Protein AF-A0A844Z9C2-F1 (afdb_monomer_lite)

Radius of gyration: 31.38 Å; chains: 1; bounding box: 82×36×111 Å

Secondary structure (DSSP, 8-state):
----------HHHHHHHHHHHHHHHHHHHHHHHHHHHHHHHHHHHHHHHHHHHHHHHHHHHHHHHHHHHHTSS--STTTTTTTHHHHS---TT-HHHHHHHHHHHHHHHHHHHHHHHHHH--SHHHHHHHHHHHHHHHHHHHHS--S-HHHHHHHHHHHHHHHHHHHHHTT-HHHHHHHHHHHHHHSTT-HHHHHHHHHHHHHTT--HHHHHHHHHHHHHHHHHHHHH--SHHHHHHHHHHHHHHHT-HHHHHHH-S----

pLDDT: mean 71.58, std 20.0, range [35.88, 98.06]

Structure (mmCIF, N/CA/C/O backbone):
data_AF-A0A844Z9C2-F1
#
_entry.id   AF-A0A844Z9C2-F1
#
loop_
_atom_site.group_PDB
_atom_site.id
_atom_site.type_symbol
_atom_site.label_atom_id
_atom_site.label_alt_id
_atom_site.label_comp_id
_atom_site.label_asym_id
_atom_site.label_entity_id
_atom_site.label_seq_id
_atom_site.pdbx_PDB_ins_code
_atom_site.Cartn_x
_atom_site.Cartn_y
_atom_site.Cartn_z
_atom_site.occupancy
_atom_site.B_iso_or_equiv
_atom_site.auth_seq_id
_atom_site.auth_comp_id
_atom_site.auth_asym_id
_atom_site.auth_atom_id
_atom_site.pdbx_PDB_model_num
ATOM 1 N N . MET A 1 1 ? 62.072 19.364 -88.418 1.00 41.94 1 MET A N 1
ATOM 2 C CA . MET A 1 1 ? 62.425 17.988 -88.003 1.00 41.94 1 MET A CA 1
ATOM 3 C C . MET A 1 1 ? 61.944 17.784 -86.579 1.00 41.94 1 MET A C 1
ATOM 5 O O . MET A 1 1 ? 62.347 18.532 -85.697 1.00 41.94 1 MET A O 1
ATOM 9 N N . SER A 1 2 ? 60.994 16.863 -86.426 1.00 42.12 2 SER A N 1
ATOM 10 C CA . SER A 1 2 ? 60.200 16.585 -85.224 1.00 42.12 2 SER A CA 1
ATOM 11 C C . SER A 1 2 ? 61.038 15.948 -84.106 1.00 42.12 2 SER A C 1
ATOM 13 O O . SER A 1 2 ? 61.871 15.088 -84.380 1.00 42.12 2 SER A O 1
ATOM 15 N N . ARG A 1 3 ? 60.813 16.367 -82.852 1.00 47.94 3 ARG A N 1
ATOM 16 C CA . ARG A 1 3 ? 61.268 15.675 -81.635 1.00 47.94 3 ARG A CA 1
ATOM 17 C C . ARG A 1 3 ? 60.053 15.025 -80.972 1.00 47.94 3 ARG A C 1
ATOM 19 O O . ARG A 1 3 ? 59.468 15.606 -80.065 1.00 47.94 3 ARG A O 1
ATOM 26 N N . GLU A 1 4 ? 59.706 13.816 -81.390 1.00 45.28 4 GLU A N 1
ATOM 27 C CA . GLU A 1 4 ? 58.831 12.931 -80.617 1.00 45.28 4 GLU A CA 1
ATOM 28 C C . GLU A 1 4 ? 59.711 11.970 -79.813 1.00 45.28 4 GLU A C 1
ATOM 30 O O . GLU A 1 4 ? 60.270 11.014 -80.342 1.00 45.28 4 GLU A O 1
ATOM 35 N N . LYS A 1 5 ? 59.883 12.250 -78.517 1.00 46.09 5 LYS A N 1
ATOM 36 C CA . LYS A 1 5 ? 60.333 11.240 -77.553 1.00 46.09 5 LYS A CA 1
ATOM 37 C C . LYS A 1 5 ? 59.092 10.470 -77.111 1.00 46.09 5 LYS A C 1
ATOM 39 O O . LYS A 1 5 ? 58.346 10.958 -76.267 1.00 46.09 5 LYS A O 1
ATOM 44 N N . GLN A 1 6 ? 58.864 9.298 -77.696 1.00 48.50 6 GLN A N 1
ATOM 45 C CA . GLN A 1 6 ? 57.878 8.347 -77.190 1.00 48.50 6 GLN A CA 1
ATOM 46 C C . GLN A 1 6 ? 58.321 7.862 -75.806 1.00 48.50 6 GLN A C 1
ATOM 48 O O . GLN A 1 6 ? 59.403 7.301 -75.642 1.00 48.50 6 GLN A O 1
ATOM 53 N N . ILE A 1 7 ? 57.490 8.123 -74.801 1.00 53.75 7 ILE A N 1
ATOM 54 C CA . ILE A 1 7 ? 57.601 7.511 -73.480 1.00 53.75 7 ILE A CA 1
ATOM 55 C C . ILE A 1 7 ? 56.931 6.140 -73.604 1.00 53.75 7 ILE A C 1
ATOM 57 O O . ILE A 1 7 ? 55.705 6.056 -73.646 1.00 53.75 7 ILE A O 1
ATOM 61 N N . GLU A 1 8 ? 57.720 5.069 -73.692 1.00 50.00 8 GLU A N 1
ATOM 62 C CA . GLU A 1 8 ? 57.209 3.706 -73.525 1.00 50.00 8 GLU A CA 1
ATOM 63 C C . GLU A 1 8 ? 56.857 3.496 -72.051 1.00 50.00 8 GLU A C 1
ATOM 65 O O . GLU A 1 8 ? 57.692 3.152 -71.214 1.00 50.00 8 GLU A O 1
ATOM 70 N N . ILE A 1 9 ? 55.597 3.756 -71.710 1.00 57.97 9 ILE A N 1
ATOM 71 C CA . ILE A 1 9 ? 55.054 3.360 -70.416 1.00 57.97 9 ILE A CA 1
ATOM 72 C C . ILE A 1 9 ? 54.816 1.853 -70.483 1.00 57.97 9 ILE A C 1
ATOM 74 O O . ILE A 1 9 ? 53.952 1.381 -71.222 1.00 57.97 9 ILE A O 1
ATOM 78 N N . SER A 1 10 ? 55.581 1.092 -69.701 1.00 66.00 10 SER A N 1
ATOM 79 C CA . SER A 1 10 ? 55.336 -0.337 -69.532 1.00 66.00 10 SER A CA 1
ATOM 80 C C . SER A 1 10 ? 53.924 -0.555 -68.981 1.00 66.00 10 SER A C 1
ATOM 82 O O . SER A 1 10 ? 53.616 -0.151 -67.857 1.00 66.00 10 SER A O 1
ATOM 84 N N . TRP A 1 11 ? 53.073 -1.242 -69.744 1.00 65.00 11 TRP A N 1
ATOM 85 C CA . TRP A 1 11 ? 51.726 -1.630 -69.315 1.00 65.00 11 TRP A CA 1
ATOM 86 C C . TRP A 1 11 ? 51.724 -2.421 -67.999 1.00 65.00 11 TRP A C 1
ATOM 88 O O . TRP A 1 11 ? 50.757 -2.340 -67.243 1.00 65.00 11 TRP A O 1
ATOM 98 N N . SER A 1 12 ? 52.822 -3.114 -67.667 1.00 65.69 12 SER A N 1
ATOM 99 C CA . SER A 1 12 ? 52.958 -3.792 -66.374 1.00 65.69 12 SER A CA 1
ATOM 100 C C . SER A 1 12 ? 53.027 -2.807 -65.204 1.00 65.69 12 SER A C 1
ATOM 102 O O . SER A 1 12 ? 52.408 -3.051 -64.172 1.00 65.69 12 SER A O 1
ATOM 104 N N . ALA A 1 13 ? 53.700 -1.663 -65.364 1.00 67.81 13 ALA A N 1
ATOM 105 C CA . ALA A 1 13 ? 53.774 -0.634 -64.328 1.00 67.81 13 ALA A CA 1
ATOM 106 C C . ALA A 1 13 ? 52.407 0.030 -64.097 1.00 67.81 13 ALA A C 1
ATOM 108 O O . ALA A 1 13 ? 52.023 0.275 -62.955 1.00 67.81 13 ALA A O 1
ATOM 109 N N . VAL A 1 14 ? 51.635 0.248 -65.167 1.00 69.25 14 VAL A N 1
ATOM 110 C CA . VAL A 1 14 ? 50.262 0.777 -65.082 1.00 69.25 14 VAL A CA 1
ATOM 111 C C . VAL A 1 14 ? 49.343 -0.199 -64.345 1.00 69.25 14 VAL A C 1
ATOM 113 O O . VAL A 1 14 ? 48.594 0.214 -63.461 1.00 69.25 14 VAL A O 1
ATOM 116 N N . LEU A 1 15 ? 49.439 -1.498 -64.644 1.00 67.38 15 LEU A N 1
ATOM 117 C CA . LEU A 1 15 ? 48.668 -2.545 -63.966 1.00 67.38 15 LEU A CA 1
ATOM 118 C C . LEU A 1 15 ? 48.972 -2.622 -62.463 1.00 67.38 15 LEU A C 1
ATOM 120 O O . LEU A 1 15 ? 48.040 -2.716 -61.665 1.00 67.38 15 LEU A O 1
ATOM 124 N N . TRP A 1 16 ? 50.241 -2.516 -62.058 1.00 70.94 16 TRP A N 1
ATOM 125 C CA . TRP A 1 16 ? 50.615 -2.510 -60.638 1.00 70.94 16 TRP A CA 1
ATOM 126 C C . TRP A 1 16 ? 50.124 -1.262 -59.895 1.00 70.94 16 TRP A C 1
ATOM 128 O O . TRP A 1 16 ? 49.668 -1.373 -58.757 1.00 70.94 16 TRP A O 1
ATOM 138 N N . ILE A 1 17 ? 50.154 -0.090 -60.536 1.00 70.06 17 ILE A N 1
ATOM 139 C CA . ILE A 1 17 ? 49.626 1.153 -59.952 1.00 70.06 17 ILE A CA 1
ATOM 140 C C . ILE A 1 17 ? 48.105 1.068 -59.777 1.00 70.06 17 ILE A C 1
ATOM 142 O O . ILE A 1 17 ? 47.591 1.423 -58.716 1.00 70.06 17 ILE A O 1
ATOM 146 N N . LEU A 1 18 ? 47.382 0.551 -60.776 1.00 62.56 18 LEU A N 1
ATOM 147 C CA . LEU A 1 18 ? 45.933 0.360 -60.687 1.00 62.56 18 LEU A CA 1
ATOM 148 C C . LEU A 1 18 ? 45.563 -0.667 -59.610 1.00 62.56 18 LEU A C 1
ATOM 150 O O . LEU A 1 18 ? 44.679 -0.398 -58.802 1.00 62.56 18 LEU A O 1
ATOM 154 N N . ALA A 1 19 ? 46.267 -1.800 -59.535 1.00 65.00 19 ALA A N 1
ATOM 155 C CA . ALA A 1 19 ? 46.045 -2.801 -58.491 1.00 65.00 19 ALA A CA 1
ATOM 156 C C . ALA A 1 19 ? 46.306 -2.238 -57.079 1.00 65.00 19 ALA A C 1
ATOM 158 O O . ALA A 1 19 ? 45.517 -2.472 -56.162 1.00 65.00 19 ALA A O 1
ATOM 159 N N . GLY A 1 20 ? 47.367 -1.440 -56.910 1.00 64.75 20 GLY A N 1
ATOM 160 C CA . GLY A 1 20 ? 47.660 -0.743 -55.655 1.00 64.75 20 GLY A CA 1
ATOM 161 C C . GLY A 1 20 ? 46.579 0.270 -55.266 1.00 64.75 20 GLY A C 1
ATOM 162 O O . GLY A 1 20 ? 46.153 0.301 -54.112 1.00 64.75 20 GLY A O 1
ATOM 163 N N . LEU A 1 21 ? 46.072 1.048 -56.227 1.00 62.16 21 LEU A N 1
ATOM 164 C CA . LEU A 1 21 ? 44.958 1.978 -56.012 1.00 62.16 21 LEU A CA 1
ATOM 165 C C . LEU A 1 21 ? 43.671 1.251 -55.603 1.00 62.16 21 LEU A C 1
ATOM 167 O O . LEU A 1 21 ? 43.014 1.684 -54.659 1.00 62.16 21 LEU A O 1
ATOM 171 N N . PHE A 1 22 ? 43.341 0.1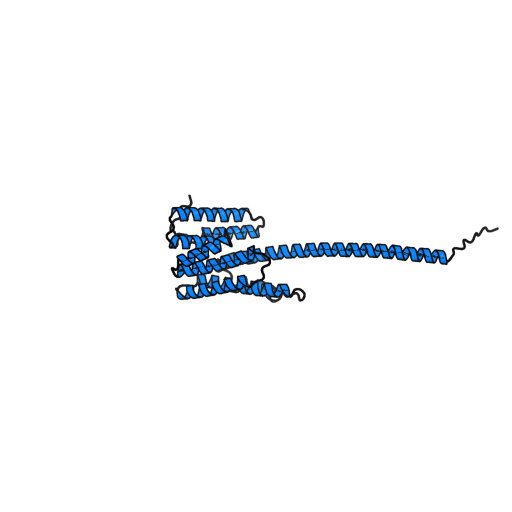24 -56.241 1.00 63.84 22 PHE A N 1
ATOM 172 C CA . PHE A 1 22 ? 42.178 -0.689 -55.867 1.00 63.84 22 PHE A CA 1
ATOM 173 C C . PHE A 1 22 ? 42.283 -1.244 -54.440 1.00 63.84 22 PHE A C 1
ATOM 175 O O . PHE A 1 22 ? 41.296 -1.216 -53.705 1.00 63.84 22 PHE A O 1
ATOM 182 N N . LEU A 1 23 ? 43.470 -1.689 -54.013 1.00 61.19 23 LEU A N 1
ATOM 183 C CA . LEU A 1 23 ? 43.697 -2.152 -52.640 1.00 61.19 23 LEU A CA 1
ATOM 184 C C . LEU A 1 23 ? 43.566 -1.019 -51.614 1.00 61.19 23 LEU A C 1
ATOM 186 O O . LEU A 1 23 ? 42.943 -1.211 -50.571 1.00 61.19 23 LEU A O 1
ATOM 190 N N . ILE A 1 24 ? 44.102 0.168 -51.910 1.00 64.94 24 ILE A N 1
ATOM 191 C CA . ILE A 1 24 ? 44.007 1.335 -51.020 1.00 64.94 24 ILE A CA 1
ATOM 192 C C . ILE A 1 24 ? 42.553 1.803 -50.890 1.00 64.94 24 ILE A C 1
ATOM 194 O O . ILE A 1 24 ? 42.085 2.033 -49.774 1.00 64.94 24 ILE A O 1
ATOM 198 N N . VAL A 1 25 ? 41.821 1.898 -52.005 1.00 61.00 25 VAL A N 1
ATOM 199 C CA . VAL A 1 25 ? 40.394 2.256 -52.000 1.00 61.00 25 VAL A CA 1
ATOM 200 C C . VAL A 1 25 ? 39.584 1.204 -51.240 1.00 61.00 25 VAL A C 1
ATOM 202 O O . VAL A 1 25 ? 38.797 1.570 -50.373 1.00 61.00 25 VAL A O 1
ATOM 205 N N . GLY A 1 26 ? 39.843 -0.090 -51.460 1.00 57.16 26 GLY A N 1
ATOM 206 C CA . GLY A 1 26 ? 39.195 -1.177 -50.722 1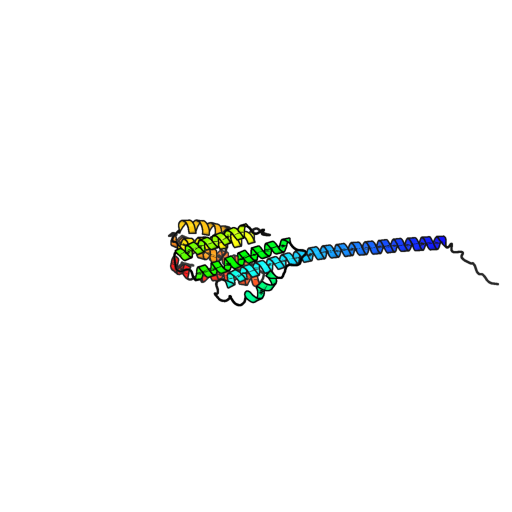.00 57.16 26 GLY A CA 1
ATOM 207 C C . GLY A 1 26 ? 39.439 -1.118 -49.210 1.00 57.16 26 GLY A C 1
ATOM 208 O O . GLY A 1 26 ? 38.497 -1.251 -48.431 1.00 57.16 26 GLY A O 1
ATOM 209 N N . MET A 1 27 ? 40.673 -0.842 -48.771 1.00 64.06 27 MET A N 1
ATOM 210 C CA . MET A 1 27 ? 40.994 -0.686 -47.345 1.00 64.06 27 MET A CA 1
ATOM 211 C C . MET A 1 27 ? 40.347 0.558 -46.721 1.00 64.06 27 MET A C 1
ATOM 213 O O . MET A 1 27 ? 39.916 0.509 -45.568 1.00 64.06 27 MET A O 1
ATOM 217 N N . LEU A 1 28 ? 40.263 1.670 -47.459 1.00 56.81 28 LEU A N 1
ATOM 218 C CA . LEU A 1 28 ? 39.590 2.888 -46.998 1.00 56.81 28 LEU A CA 1
ATOM 219 C C . LEU A 1 28 ? 38.076 2.681 -46.877 1.00 56.81 28 LEU A C 1
ATOM 221 O O . LEU A 1 28 ? 37.499 3.062 -45.859 1.00 56.81 28 LEU A O 1
ATOM 225 N N . SER A 1 29 ? 37.453 2.019 -47.856 1.00 62.47 29 SER A N 1
ATOM 226 C CA . SER A 1 29 ? 36.035 1.653 -47.808 1.00 62.47 29 SER A CA 1
ATOM 227 C C . SER A 1 29 ? 35.735 0.679 -46.668 1.00 62.47 29 SER A C 1
ATOM 229 O O . SER A 1 29 ? 34.746 0.864 -45.968 1.00 62.47 29 SER A O 1
ATOM 231 N N . PHE A 1 30 ? 36.607 -0.304 -46.415 1.00 64.25 30 PHE A N 1
ATOM 232 C CA . PHE A 1 30 ? 36.440 -1.244 -45.303 1.00 64.25 30 PHE A CA 1
ATOM 233 C C . PHE A 1 30 ? 36.561 -0.554 -43.937 1.00 64.25 30 PHE A C 1
ATOM 235 O O . PHE A 1 30 ? 35.746 -0.794 -43.053 1.00 64.25 30 PHE A O 1
ATOM 242 N N . ARG A 1 31 ? 37.520 0.368 -43.769 1.00 65.62 31 ARG A N 1
ATOM 243 C CA . ARG A 1 31 ? 37.646 1.173 -42.539 1.00 65.62 31 ARG A CA 1
ATOM 244 C C . ARG A 1 31 ? 36.465 2.116 -42.321 1.00 65.62 31 ARG A C 1
ATOM 246 O O . ARG A 1 31 ? 36.067 2.325 -41.179 1.00 65.62 31 ARG A O 1
ATOM 253 N N . GLN A 1 32 ? 35.918 2.699 -43.389 1.00 65.69 32 GLN A N 1
ATOM 254 C CA . GLN A 1 32 ? 34.698 3.502 -43.293 1.00 65.69 32 GLN A CA 1
ATOM 255 C C . GLN A 1 32 ? 33.500 2.642 -42.887 1.00 65.69 32 GLN A C 1
ATOM 257 O O . GLN A 1 32 ? 32.756 3.049 -42.002 1.00 65.69 32 GLN A O 1
ATOM 262 N N . LEU A 1 33 ? 33.360 1.446 -43.468 1.00 63.31 33 LEU A N 1
ATOM 263 C CA . LEU A 1 33 ? 32.293 0.509 -43.120 1.00 63.31 33 LEU A CA 1
ATOM 264 C C . LEU A 1 33 ? 32.383 0.071 -41.651 1.00 63.31 33 LEU A C 1
ATOM 266 O O . LEU A 1 33 ? 31.391 0.129 -40.937 1.00 63.31 33 LEU A O 1
ATOM 270 N N . ASP A 1 34 ? 33.580 -0.292 -41.188 1.00 72.81 34 ASP A N 1
ATOM 271 C CA . ASP A 1 34 ? 33.838 -0.730 -39.811 1.00 72.81 34 ASP A CA 1
ATOM 272 C C . ASP A 1 34 ? 33.558 0.380 -38.783 1.00 72.81 34 ASP A C 1
ATOM 274 O O . ASP A 1 34 ? 32.965 0.143 -37.731 1.00 72.81 34 ASP A O 1
ATOM 278 N N . LYS A 1 35 ? 33.901 1.631 -39.118 1.00 74.00 35 LYS A N 1
ATOM 279 C CA . LYS A 1 35 ? 33.524 2.790 -38.302 1.00 74.00 35 LYS A CA 1
ATOM 280 C C . LYS A 1 35 ? 32.006 2.995 -38.277 1.00 74.00 35 LYS A C 1
ATOM 282 O O . LYS A 1 35 ? 31.448 3.223 -37.212 1.00 74.00 35 LYS A O 1
ATOM 287 N N . SER A 1 36 ? 31.333 2.891 -39.424 1.00 63.75 36 SER A N 1
ATOM 288 C CA . SER A 1 36 ? 29.875 3.036 -39.494 1.00 63.75 36 SER A CA 1
ATOM 289 C C . SER A 1 36 ? 29.127 1.936 -38.741 1.00 63.75 36 SER A C 1
ATOM 291 O O . SER A 1 36 ? 28.094 2.227 -38.150 1.00 63.75 36 SER A O 1
ATOM 293 N N . VAL A 1 37 ? 29.635 0.699 -38.731 1.00 67.06 37 VAL A N 1
ATOM 294 C CA . VAL A 1 37 ? 29.050 -0.398 -37.943 1.00 67.06 37 VAL A CA 1
ATOM 295 C C . VAL A 1 37 ? 29.190 -0.115 -36.450 1.00 67.06 37 VAL A C 1
ATOM 297 O O . VAL A 1 37 ? 28.188 -0.177 -35.746 1.00 67.06 37 VAL A O 1
ATOM 300 N N . ARG A 1 38 ? 30.373 0.300 -35.979 1.00 73.12 38 ARG A N 1
ATOM 301 C CA . ARG A 1 38 ? 30.569 0.687 -34.571 1.00 73.12 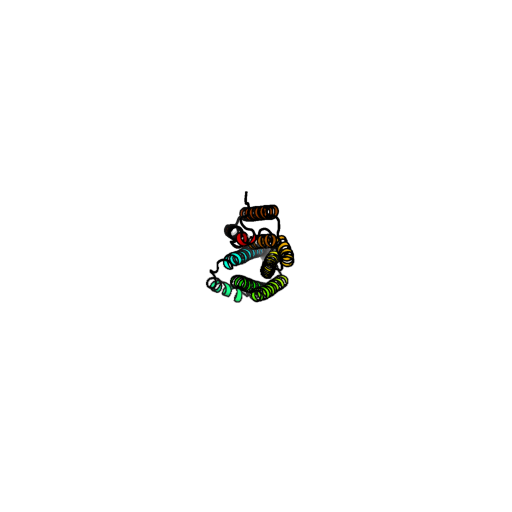38 ARG A CA 1
ATOM 302 C C . ARG A 1 38 ? 29.693 1.863 -34.142 1.00 73.12 38 ARG A C 1
ATOM 304 O O . ARG A 1 38 ? 29.052 1.784 -33.101 1.00 73.12 38 ARG A O 1
ATOM 311 N N . ASP A 1 39 ? 29.595 2.908 -34.964 1.00 72.62 39 ASP A N 1
ATOM 312 C CA . ASP A 1 39 ? 28.720 4.056 -34.682 1.00 72.62 39 ASP A CA 1
ATOM 313 C C . ASP A 1 39 ? 27.230 3.639 -34.627 1.00 72.62 39 ASP A C 1
ATOM 315 O O . ASP A 1 39 ? 26.432 4.249 -33.912 1.00 72.62 39 ASP A O 1
ATOM 319 N N . LEU A 1 40 ? 26.824 2.615 -35.391 1.00 60.59 40 LEU A N 1
ATOM 320 C CA . LEU A 1 40 ? 25.467 2.058 -35.353 1.00 60.59 40 LEU A CA 1
ATOM 321 C C . LEU A 1 40 ? 25.237 1.155 -34.136 1.00 60.59 40 LEU A C 1
ATOM 323 O O . LEU A 1 40 ? 24.147 1.205 -33.571 1.00 60.59 40 LEU A O 1
ATOM 327 N N . GLU A 1 41 ? 26.228 0.367 -33.720 1.00 67.94 41 GLU A N 1
ATOM 328 C CA . GLU A 1 41 ? 26.174 -0.436 -32.492 1.00 67.94 41 GLU A CA 1
ATOM 329 C C . GLU A 1 41 ? 26.080 0.457 -31.251 1.00 67.94 41 GLU A C 1
ATOM 331 O O . GLU A 1 41 ? 25.187 0.258 -30.433 1.00 67.94 41 GLU A O 1
ATOM 336 N N . GLU A 1 42 ? 26.887 1.515 -31.165 1.00 69.62 42 GLU A N 1
ATOM 337 C CA . GLU A 1 42 ? 26.840 2.474 -30.054 1.00 69.62 42 GLU A CA 1
ATOM 338 C C . GLU A 1 42 ? 25.499 3.228 -30.012 1.00 69.62 42 GLU A C 1
ATOM 340 O O . GLU A 1 42 ? 24.888 3.400 -28.953 1.00 69.62 42 GLU A O 1
ATOM 345 N N . LYS A 1 43 ? 24.963 3.620 -31.178 1.00 58.81 43 LYS A N 1
ATOM 346 C CA . LYS A 1 43 ? 23.608 4.189 -31.267 1.00 58.81 43 LYS A CA 1
ATOM 347 C C . LYS A 1 43 ? 22.534 3.189 -30.868 1.00 58.81 43 LYS A C 1
ATOM 349 O O . LYS A 1 43 ? 21.564 3.593 -30.233 1.00 58.81 43 LYS A O 1
ATOM 354 N N . ARG A 1 44 ? 22.681 1.918 -31.242 1.00 60.56 44 ARG A N 1
ATOM 355 C CA . ARG A 1 44 ? 21.750 0.853 -30.868 1.00 60.56 44 ARG A CA 1
ATOM 356 C C . ARG A 1 44 ? 21.759 0.640 -29.357 1.00 60.56 44 ARG A C 1
ATOM 358 O O . ARG A 1 44 ? 20.685 0.638 -28.775 1.00 60.56 44 ARG A O 1
ATOM 365 N N . GLU A 1 45 ? 22.923 0.530 -28.724 1.00 59.53 45 GLU A N 1
ATOM 366 C CA . GLU A 1 45 ? 23.043 0.395 -27.266 1.00 59.53 45 GLU A CA 1
ATOM 367 C C . GLU A 1 45 ? 22.474 1.622 -26.537 1.00 59.53 45 GLU A C 1
ATOM 369 O O . GLU A 1 45 ? 21.726 1.488 -25.566 1.00 59.53 45 GLU A O 1
ATOM 374 N N . SER A 1 46 ? 22.743 2.829 -27.049 1.00 55.84 46 SER A N 1
ATOM 375 C CA . SER A 1 46 ? 22.164 4.070 -26.522 1.00 55.84 46 SER A CA 1
ATOM 376 C C . SER A 1 46 ? 20.636 4.098 -26.645 1.00 55.84 46 SER A C 1
ATOM 378 O O . SER A 1 46 ? 19.946 4.454 -25.689 1.00 55.84 46 SER A O 1
ATOM 380 N N . LEU A 1 47 ? 20.087 3.682 -27.790 1.00 46.84 47 LEU A N 1
ATOM 381 C CA . LEU A 1 47 ? 18.644 3.564 -28.011 1.00 46.84 47 LEU A CA 1
ATOM 382 C C . LEU A 1 47 ? 18.018 2.473 -27.139 1.00 46.84 47 LEU A C 1
ATOM 384 O O . LEU A 1 47 ? 16.950 2.694 -26.583 1.00 46.84 47 LEU A O 1
ATOM 388 N N . GLU A 1 48 ? 18.664 1.320 -26.979 1.00 44.72 48 GLU A N 1
ATOM 389 C CA . GLU A 1 48 ? 18.191 0.241 -26.106 1.00 44.72 48 GLU A CA 1
ATOM 390 C C . GLU A 1 48 ? 18.150 0.694 -24.638 1.00 44.72 48 GLU A C 1
ATOM 392 O O . GLU A 1 48 ? 17.169 0.418 -23.946 1.00 44.72 48 GLU A O 1
ATOM 397 N N . SER A 1 49 ? 19.149 1.462 -24.191 1.00 43.97 49 SER A N 1
ATOM 398 C CA . SER A 1 49 ? 19.181 2.093 -22.866 1.00 43.97 49 SER A CA 1
ATOM 399 C C . SER A 1 49 ? 18.074 3.142 -22.692 1.00 43.97 49 SER A C 1
ATOM 401 O O . SER A 1 49 ? 17.333 3.107 -21.710 1.00 43.97 49 SER A O 1
ATOM 403 N N . GLN A 1 50 ? 17.874 4.024 -23.678 1.00 41.34 50 GLN A N 1
ATOM 404 C CA . GLN A 1 50 ? 16.794 5.018 -23.655 1.00 41.34 50 GLN A CA 1
ATOM 405 C C . GLN A 1 50 ? 15.405 4.368 -23.677 1.00 41.34 50 GLN A C 1
ATOM 407 O O . GLN A 1 50 ? 14.518 4.791 -22.944 1.00 41.34 50 GLN A O 1
ATOM 412 N N . VAL A 1 51 ? 15.207 3.312 -24.469 1.00 40.38 51 VAL A N 1
ATOM 413 C CA . VAL A 1 51 ? 13.952 2.546 -24.504 1.00 40.38 51 VAL A CA 1
ATOM 414 C C . VAL A 1 51 ? 13.723 1.808 -23.184 1.00 40.38 51 VAL A C 1
ATOM 416 O O . VAL A 1 51 ? 12.582 1.722 -22.738 1.00 40.38 51 VAL A O 1
ATOM 419 N N . ALA A 1 52 ? 14.770 1.295 -22.533 1.00 38.44 52 ALA A N 1
ATOM 420 C CA . ALA A 1 52 ? 14.657 0.695 -21.205 1.00 38.44 52 ALA A CA 1
ATOM 421 C C . ALA A 1 52 ? 14.274 1.735 -20.140 1.00 38.44 52 ALA A C 1
ATOM 423 O O . ALA A 1 52 ? 13.383 1.466 -19.338 1.00 38.44 52 ALA A O 1
ATOM 424 N N . ALA A 1 53 ? 14.876 2.927 -20.179 1.00 36.41 53 ALA A N 1
ATOM 425 C CA . ALA A 1 53 ? 14.534 4.038 -19.293 1.00 36.41 53 ALA A CA 1
ATOM 426 C C . ALA A 1 53 ? 13.098 4.541 -19.524 1.00 36.41 53 ALA A C 1
ATOM 428 O O . ALA A 1 53 ? 12.351 4.708 -18.567 1.00 36.41 53 ALA A O 1
ATOM 429 N N . LEU A 1 54 ? 12.675 4.699 -20.782 1.00 36.75 54 LEU A N 1
ATOM 430 C CA . LEU A 1 54 ? 11.306 5.091 -21.135 1.00 36.75 54 LEU A CA 1
ATOM 431 C C . LEU A 1 54 ? 10.278 4.002 -20.801 1.00 36.75 54 LEU A C 1
ATOM 433 O O . LEU A 1 54 ? 9.165 4.327 -20.397 1.00 36.75 54 LEU A O 1
ATOM 437 N N . SER A 1 55 ? 10.632 2.717 -20.940 1.00 37.62 55 SER A N 1
ATOM 438 C CA . SER A 1 55 ? 9.801 1.608 -20.453 1.00 37.62 55 SER A CA 1
ATOM 439 C C . SER A 1 55 ? 9.648 1.714 -18.944 1.00 37.62 55 SER A C 1
ATOM 441 O O . SER A 1 55 ? 8.526 1.780 -18.479 1.00 37.62 55 SER A O 1
ATOM 443 N N . TYR A 1 56 ? 10.746 1.845 -18.198 1.00 40.25 56 TYR A N 1
ATOM 444 C CA . TYR A 1 56 ? 10.721 1.992 -16.743 1.00 40.25 56 TYR A CA 1
ATOM 445 C C . TYR A 1 56 ? 9.896 3.208 -16.287 1.00 40.25 56 TYR A C 1
ATOM 447 O O . TYR A 1 56 ? 9.071 3.104 -15.385 1.00 40.25 56 TYR A O 1
ATOM 455 N N . GLU A 1 57 ? 10.040 4.360 -16.945 1.00 39.62 57 GLU A N 1
ATOM 456 C CA . GLU A 1 57 ? 9.232 5.550 -16.653 1.00 39.62 57 GLU A CA 1
ATOM 457 C C . GLU A 1 57 ? 7.748 5.353 -16.966 1.00 39.62 57 GLU A C 1
ATOM 459 O O . GLU A 1 57 ? 6.897 5.764 -16.175 1.00 39.62 57 GLU A O 1
ATOM 464 N N . ARG A 1 58 ? 7.422 4.695 -18.083 1.00 42.16 58 ARG A N 1
ATOM 465 C CA . ARG A 1 58 ? 6.047 4.320 -18.420 1.00 42.16 58 ARG A CA 1
ATOM 466 C C . ARG A 1 58 ? 5.487 3.319 -17.412 1.00 42.16 58 ARG A C 1
ATOM 468 O O . ARG A 1 58 ? 4.346 3.477 -17.008 1.00 42.16 58 ARG A O 1
ATOM 475 N N . ASP A 1 59 ? 6.265 2.338 -16.977 1.00 44.34 59 ASP A N 1
ATOM 476 C CA . ASP A 1 59 ? 5.835 1.267 -16.073 1.00 44.34 59 ASP A CA 1
ATOM 477 C C . ASP A 1 59 ? 5.605 1.815 -14.651 1.00 44.34 59 ASP A C 1
ATOM 479 O O . ASP A 1 59 ? 4.609 1.482 -13.999 1.00 44.34 59 ASP A O 1
ATOM 483 N N . GLN A 1 60 ? 6.432 2.774 -14.216 1.00 43.44 60 GLN A N 1
ATOM 484 C CA . GLN A 1 60 ? 6.181 3.566 -13.011 1.00 43.44 60 GLN A CA 1
ATOM 485 C C . GLN A 1 60 ? 4.948 4.459 -13.145 1.00 43.44 60 GLN A C 1
ATOM 487 O O . GLN A 1 60 ? 4.153 4.529 -12.210 1.00 43.44 60 GLN A O 1
ATOM 492 N N . MET A 1 61 ? 4.765 5.124 -14.289 1.00 44.34 61 MET A N 1
ATOM 493 C CA . MET A 1 61 ? 3.613 5.991 -14.529 1.00 44.34 61 MET A CA 1
ATOM 494 C C . MET A 1 61 ? 2.312 5.191 -14.584 1.00 44.34 61 MET A C 1
ATOM 496 O O . MET A 1 61 ? 1.333 5.628 -13.998 1.00 44.34 61 MET A O 1
ATOM 500 N N . VAL A 1 62 ? 2.312 4.016 -15.213 1.00 43.59 62 VAL A N 1
ATOM 501 C CA . VAL A 1 62 ? 1.173 3.097 -15.274 1.00 43.59 62 VAL A CA 1
ATOM 502 C C . VAL A 1 62 ? 0.864 2.572 -13.875 1.00 43.59 62 VAL A C 1
ATOM 504 O O . VAL A 1 62 ? -0.256 2.751 -13.423 1.00 43.59 62 VAL A O 1
ATOM 507 N N . SER A 1 63 ? 1.846 2.061 -13.124 1.00 43.69 63 SER A N 1
ATOM 508 C CA . SER A 1 63 ? 1.634 1.572 -11.745 1.00 43.69 63 SER A CA 1
ATOM 509 C C . SER A 1 63 ? 1.124 2.665 -10.795 1.00 43.69 63 SER A C 1
ATOM 511 O O . SER A 1 63 ? 0.237 2.437 -9.974 1.00 43.69 63 SER A O 1
ATOM 513 N N . SER A 1 64 ? 1.657 3.881 -10.921 1.00 41.38 64 SER A N 1
ATOM 514 C CA . SER A 1 64 ? 1.209 5.038 -10.151 1.00 41.38 64 SER A CA 1
ATOM 515 C C . SER A 1 64 ? -0.175 5.524 -10.576 1.00 41.38 64 SER A C 1
ATOM 517 O O . SER A 1 64 ? -0.998 5.799 -9.708 1.00 41.38 64 SER A O 1
ATOM 519 N N . GLN A 1 65 ? -0.455 5.606 -11.883 1.00 43.91 65 GLN A N 1
ATOM 520 C CA . GLN A 1 65 ? -1.781 5.930 -12.413 1.00 43.91 65 GLN A CA 1
ATOM 521 C C . GLN A 1 65 ? -2.799 4.873 -11.989 1.00 43.91 65 GLN A C 1
ATOM 523 O O . GLN A 1 65 ? -3.905 5.206 -11.625 1.00 43.91 65 GLN A O 1
ATOM 528 N N . ILE A 1 66 ? -2.424 3.609 -11.905 1.00 47.09 66 ILE A N 1
ATOM 529 C CA . ILE A 1 66 ? -3.291 2.532 -11.436 1.00 47.09 66 ILE A CA 1
ATOM 530 C C . ILE A 1 66 ? -3.683 2.696 -9.959 1.00 47.09 66 ILE A C 1
ATOM 532 O O . ILE A 1 66 ? -4.866 2.595 -9.645 1.00 47.09 66 ILE A O 1
ATOM 536 N N . LEU A 1 67 ? -2.741 3.026 -9.065 1.00 45.84 67 LEU A N 1
ATOM 537 C CA . LEU A 1 67 ? -3.059 3.369 -7.666 1.00 45.84 67 LEU A CA 1
ATOM 538 C C . LEU A 1 67 ? -3.901 4.652 -7.545 1.00 45.84 67 LEU A C 1
ATOM 540 O O . LEU A 1 67 ? -4.769 4.748 -6.676 1.00 45.84 67 LEU A O 1
ATOM 544 N N . LEU A 1 68 ? -3.638 5.623 -8.428 1.00 45.84 68 LEU A N 1
ATOM 545 C CA . LEU A 1 68 ? -4.432 6.841 -8.642 1.00 45.84 68 LEU A CA 1
ATOM 546 C C . LEU A 1 68 ? -5.877 6.524 -9.088 1.00 45.84 68 LEU A C 1
ATOM 548 O O . LEU A 1 68 ? -6.812 7.232 -8.718 1.00 45.84 68 LEU A O 1
ATOM 552 N N . LEU A 1 69 ? -6.063 5.467 -9.880 1.00 46.00 69 LEU A N 1
ATOM 553 C CA . LEU A 1 69 ? -7.305 5.128 -10.579 1.00 46.00 69 LEU A CA 1
ATOM 554 C C . LEU A 1 69 ? -8.193 4.155 -9.786 1.00 46.00 69 LEU A C 1
ATOM 556 O O . LEU A 1 69 ? -9.407 4.331 -9.784 1.00 46.00 69 LEU A O 1
ATOM 560 N N . ALA A 1 70 ? -7.610 3.213 -9.038 1.00 40.66 70 ALA A N 1
ATOM 561 C CA . ALA A 1 70 ? -8.345 2.247 -8.212 1.00 40.66 70 ALA A CA 1
ATOM 562 C C . ALA A 1 70 ? -9.059 2.883 -6.995 1.00 40.66 70 ALA A C 1
ATOM 564 O O . ALA A 1 70 ? -10.030 2.332 -6.493 1.00 40.66 70 ALA A O 1
ATOM 565 N N . ASN A 1 71 ? -8.635 4.074 -6.552 1.00 39.53 71 ASN A N 1
ATOM 566 C CA . ASN A 1 71 ? -9.236 4.786 -5.411 1.00 39.53 71 ASN A CA 1
ATOM 567 C C . ASN A 1 71 ? -10.266 5.866 -5.791 1.00 39.53 71 ASN A C 1
ATOM 569 O O . ASN A 1 71 ? -10.856 6.477 -4.905 1.00 39.53 71 ASN A O 1
ATOM 573 N N . SER A 1 72 ? -10.481 6.150 -7.082 1.00 39.03 72 SER A N 1
ATOM 574 C CA . SER A 1 72 ? -11.366 7.251 -7.513 1.00 39.03 72 SER A CA 1
ATOM 575 C C . SER A 1 72 ? -12.722 6.804 -8.068 1.00 39.03 72 SER A C 1
ATOM 577 O O . SER A 1 72 ? -13.526 7.659 -8.435 1.00 39.03 72 SER A O 1
ATOM 579 N N . GLY A 1 73 ? -12.998 5.493 -8.139 1.00 36.66 73 GLY A N 1
ATOM 580 C CA . GLY A 1 73 ? -14.256 4.940 -8.673 1.00 36.66 73 GLY A CA 1
ATOM 581 C C . GLY A 1 73 ? -14.556 5.328 -10.129 1.00 36.66 73 GLY A C 1
ATOM 582 O O . GLY A 1 73 ? -15.644 5.072 -10.636 1.00 36.66 73 GLY A O 1
ATOM 583 N N . ALA A 1 74 ? -13.608 5.972 -10.809 1.00 38.75 74 ALA A N 1
ATOM 584 C CA . ALA A 1 74 ? -13.835 6.685 -12.051 1.00 38.75 74 ALA A CA 1
ATOM 585 C C . ALA A 1 74 ? -13.072 6.040 -13.207 1.00 38.75 74 ALA A C 1
ATOM 587 O O . ALA A 1 74 ? -12.427 6.769 -13.952 1.00 38.75 74 ALA A O 1
ATOM 588 N N . LEU A 1 75 ? -13.069 4.703 -13.357 1.00 41.88 75 LEU A N 1
ATOM 589 C CA . LEU A 1 75 ? -12.343 4.112 -14.488 1.00 41.88 75 LEU A CA 1
ATOM 590 C C . LEU A 1 75 ? -12.652 2.665 -14.922 1.00 41.88 75 LEU A C 1
ATOM 592 O O . LEU A 1 75 ? -11.727 1.920 -15.237 1.00 41.88 75 LEU A O 1
ATOM 596 N N . ALA A 1 76 ? -13.913 2.273 -15.086 1.00 40.84 76 ALA A N 1
ATOM 597 C CA . ALA A 1 76 ? -14.170 1.158 -16.010 1.00 40.84 76 ALA A CA 1
ATOM 598 C C . ALA A 1 76 ? -13.830 1.568 -17.469 1.00 40.84 76 ALA A C 1
ATOM 600 O O . ALA A 1 76 ? -13.208 0.810 -18.209 1.00 40.84 76 ALA A O 1
ATOM 601 N N . ASP A 1 77 ? -14.106 2.826 -17.845 1.00 36.41 77 ASP A N 1
ATOM 602 C CA . ASP A 1 77 ? -14.188 3.226 -19.260 1.00 36.41 77 ASP A CA 1
ATOM 603 C C . ASP A 1 77 ? -12.875 3.718 -19.914 1.00 36.41 77 ASP A C 1
ATOM 605 O O . ASP A 1 77 ? -12.755 3.679 -21.138 1.00 36.41 77 ASP A O 1
ATOM 609 N N . GLN A 1 78 ? -11.869 4.207 -19.168 1.00 36.53 78 GLN A N 1
ATOM 610 C CA . GLN A 1 78 ? -10.629 4.727 -19.800 1.00 36.53 78 GLN A CA 1
ATOM 611 C C . GLN A 1 78 ? -9.497 3.693 -19.910 1.00 36.53 78 GLN A C 1
ATOM 613 O O . GLN A 1 78 ? -8.615 3.848 -20.758 1.00 36.53 78 GLN A O 1
ATOM 618 N N . LEU A 1 79 ? -9.514 2.629 -19.099 1.00 40.75 79 LEU A N 1
ATOM 619 C CA . LEU A 1 79 ? -8.525 1.540 -19.158 1.00 40.75 79 LEU A CA 1
ATOM 620 C C . LEU A 1 79 ? -8.778 0.591 -20.337 1.00 40.75 79 LEU A C 1
ATOM 622 O O . LEU A 1 79 ? -7.825 0.093 -20.942 1.00 40.75 79 LEU A O 1
ATOM 626 N N . GLU A 1 80 ? -10.044 0.422 -20.728 1.00 40.19 80 GLU A N 1
ATOM 627 C CA . GLU A 1 80 ? -10.469 -0.400 -21.870 1.00 40.19 80 GLU A CA 1
ATOM 628 C C . GLU A 1 80 ? -9.850 0.082 -23.201 1.00 40.19 80 GLU A C 1
ATOM 630 O O . GLU A 1 80 ? -9.623 -0.700 -24.124 1.00 40.19 80 GLU A O 1
ATOM 635 N N . VAL A 1 81 ? -9.470 1.363 -23.281 1.00 40.59 81 VAL A N 1
ATOM 636 C CA . VAL A 1 81 ? -8.907 1.985 -24.490 1.00 40.59 81 VAL A CA 1
ATOM 637 C C . VAL A 1 81 ? -7.390 1.761 -24.637 1.00 40.59 81 VAL A C 1
ATOM 639 O O . VAL A 1 81 ? -6.879 1.826 -25.755 1.00 40.59 81 VAL A O 1
ATOM 642 N N . GLN A 1 82 ? -6.644 1.466 -23.559 1.00 37.34 82 GLN A N 1
ATOM 643 C CA . GLN A 1 82 ? -5.173 1.310 -23.620 1.00 37.34 82 GLN A CA 1
ATOM 644 C C . GLN A 1 82 ? -4.662 -0.133 -23.484 1.00 37.34 82 GLN A C 1
ATOM 646 O O . GLN A 1 82 ? -3.555 -0.430 -23.938 1.00 37.34 82 GLN A O 1
ATOM 651 N N . MET A 1 83 ? -5.459 -1.052 -22.936 1.00 39.19 83 MET A N 1
ATOM 652 C CA . MET A 1 83 ? -5.098 -2.473 -22.831 1.00 39.19 83 MET A CA 1
ATOM 653 C C . MET A 1 83 ? -4.882 -3.216 -24.171 1.00 39.19 83 MET A C 1
ATOM 655 O O . MET A 1 83 ? -3.965 -4.043 -24.231 1.00 39.19 83 MET A O 1
ATOM 659 N N . PRO A 1 84 ? -5.595 -2.915 -25.280 1.00 41.31 84 PRO A N 1
ATOM 660 C CA . PRO A 1 84 ? -5.415 -3.643 -26.544 1.00 41.31 84 PRO A CA 1
ATOM 661 C C . PRO A 1 84 ? -4.021 -3.486 -27.179 1.00 41.31 84 PRO A C 1
ATOM 663 O O . PRO A 1 84 ? -3.626 -4.295 -28.024 1.00 41.31 84 PRO A O 1
ATOM 666 N N . LEU A 1 85 ? -3.260 -2.457 -26.780 1.00 41.72 85 LEU A N 1
ATOM 667 C CA . LEU A 1 85 ? -1.875 -2.241 -27.219 1.00 41.72 85 LEU A CA 1
ATOM 668 C C . LEU A 1 85 ? -0.867 -3.138 -26.479 1.00 41.72 85 LEU A C 1
ATOM 670 O O . LEU A 1 85 ? 0.219 -3.384 -27.006 1.00 41.72 85 LEU A O 1
ATOM 674 N N . LEU A 1 86 ? -1.223 -3.658 -25.300 1.00 42.03 86 LEU A N 1
ATOM 675 C CA . LEU A 1 86 ? -0.422 -4.629 -24.547 1.00 42.03 86 LEU A CA 1
ATOM 676 C C . LEU A 1 86 ? -0.729 -6.072 -24.975 1.00 42.03 86 LEU A C 1
ATOM 678 O O . LEU A 1 86 ? 0.196 -6.872 -25.088 1.00 42.03 86 LEU A O 1
ATOM 682 N N . GLU A 1 87 ? -1.986 -6.390 -25.306 1.00 39.03 87 GLU A N 1
ATOM 683 C CA . GLU A 1 87 ? -2.372 -7.727 -25.794 1.00 39.03 87 GLU A CA 1
ATOM 684 C C . GLU A 1 87 ? -1.829 -8.053 -27.196 1.00 39.03 87 GLU A C 1
ATOM 686 O O . GLU A 1 87 ? -1.500 -9.205 -27.475 1.00 39.03 87 GLU A O 1
ATOM 691 N N . ASN A 1 88 ? -1.682 -7.054 -28.075 1.00 42.28 88 ASN A N 1
ATOM 692 C CA . ASN A 1 88 ? -1.243 -7.262 -29.465 1.00 42.28 88 ASN A CA 1
ATOM 693 C C . ASN A 1 88 ? 0.220 -6.864 -29.737 1.00 42.28 88 ASN A C 1
ATOM 695 O O . ASN A 1 88 ? 0.713 -7.004 -30.857 1.00 42.28 88 ASN A O 1
ATOM 699 N N . GLY A 1 89 ? 0.944 -6.389 -28.722 1.00 40.56 89 GLY A N 1
ATOM 700 C CA . GLY A 1 89 ? 2.316 -5.888 -28.827 1.00 40.56 89 GLY A CA 1
ATOM 701 C C . GLY A 1 89 ? 3.411 -6.960 -28.775 1.00 40.56 89 GLY A C 1
ATOM 702 O O . GLY A 1 89 ? 4.488 -6.692 -28.246 1.00 40.56 89 GLY A O 1
ATOM 703 N N . CYS A 1 90 ? 3.186 -8.173 -29.289 1.00 41.81 90 CYS A N 1
ATOM 704 C CA . CYS A 1 90 ? 4.261 -9.163 -29.410 1.00 41.81 90 CYS A CA 1
ATOM 705 C C . CYS A 1 90 ? 5.044 -8.944 -30.710 1.00 41.81 90 CYS A C 1
ATOM 707 O O . CYS A 1 90 ? 4.709 -9.482 -31.763 1.00 41.81 90 CYS A O 1
ATOM 709 N N . ILE A 1 91 ? 6.133 -8.173 -30.628 1.00 39.78 91 ILE A N 1
ATOM 710 C CA . ILE A 1 91 ? 7.155 -8.161 -31.682 1.00 39.78 91 ILE A CA 1
ATOM 711 C C . ILE A 1 91 ? 7.864 -9.536 -31.651 1.00 39.78 91 ILE A C 1
ATOM 713 O O . ILE A 1 91 ? 8.430 -9.888 -30.611 1.00 39.78 91 ILE A O 1
ATOM 717 N N . PRO A 1 92 ? 7.856 -10.326 -32.747 1.00 37.53 92 PRO A N 1
ATOM 718 C CA . PRO A 1 92 ? 8.262 -11.741 -32.751 1.00 37.53 92 PRO A CA 1
ATOM 719 C C . PRO A 1 92 ? 9.689 -12.055 -32.265 1.00 37.53 92 PRO A C 1
ATOM 721 O O . PRO A 1 92 ? 9.939 -13.183 -31.841 1.00 37.53 92 PRO A O 1
ATOM 724 N N . ASP A 1 93 ? 10.601 -11.078 -32.271 1.00 39.03 93 ASP A N 1
ATOM 725 C CA . ASP A 1 93 ? 11.998 -11.243 -31.829 1.00 39.03 93 ASP A CA 1
ATOM 726 C C . ASP A 1 93 ? 12.212 -11.106 -30.308 1.00 39.03 93 ASP A C 1
ATOM 728 O O . ASP A 1 93 ? 13.315 -11.314 -29.807 1.00 39.03 93 ASP A O 1
ATOM 732 N N . TYR A 1 94 ? 11.161 -10.815 -29.531 1.00 38.56 94 TYR A N 1
ATOM 733 C CA . TYR A 1 94 ? 11.263 -10.557 -28.087 1.00 38.56 94 TYR A CA 1
ATOM 734 C C . TYR A 1 94 ? 10.435 -11.530 -27.232 1.00 38.56 94 TYR A C 1
ATOM 736 O O . TYR A 1 94 ? 9.724 -11.114 -26.316 1.00 38.56 94 TYR A O 1
ATOM 744 N N . ARG A 1 95 ? 10.551 -12.845 -27.470 1.00 35.88 95 ARG A N 1
ATOM 745 C CA . ARG A 1 95 ? 9.812 -13.891 -26.719 1.00 35.88 95 ARG A CA 1
ATOM 746 C C . ARG A 1 95 ? 9.941 -13.799 -25.189 1.00 35.88 95 ARG A C 1
ATOM 748 O O . ARG A 1 95 ? 8.980 -14.098 -24.492 1.00 35.88 95 ARG A O 1
ATOM 755 N N . ILE A 1 96 ? 11.080 -13.334 -24.669 1.00 42.34 96 ILE A N 1
ATOM 756 C CA . ILE A 1 96 ? 11.310 -13.145 -23.221 1.00 42.34 96 ILE A CA 1
ATOM 757 C C . ILE A 1 96 ? 10.469 -11.980 -22.659 1.00 42.34 96 ILE A C 1
ATOM 759 O O . ILE A 1 96 ? 10.099 -11.988 -21.491 1.00 42.34 96 ILE A O 1
ATOM 763 N N . ARG A 1 97 ? 10.113 -10.983 -23.484 1.00 45.88 97 ARG A N 1
ATOM 764 C CA . ARG A 1 97 ? 9.318 -9.825 -23.044 1.00 45.88 97 ARG A CA 1
ATOM 765 C C . ARG A 1 97 ? 7.821 -10.135 -22.977 1.00 45.88 97 ARG A C 1
ATOM 767 O O . ARG A 1 97 ? 7.174 -9.633 -22.071 1.00 45.88 97 ARG A O 1
ATOM 774 N N . CYS A 1 98 ? 7.275 -10.972 -23.865 1.00 47.16 98 CYS A N 1
ATOM 775 C CA . CYS A 1 98 ? 5.833 -11.271 -23.863 1.00 47.16 98 CYS A CA 1
ATOM 776 C C . CYS A 1 98 ? 5.369 -12.026 -22.599 1.00 47.16 98 CYS A C 1
ATOM 778 O O . CYS A 1 98 ? 4.263 -11.777 -22.131 1.00 47.16 98 CYS A O 1
ATOM 780 N N . GLY A 1 99 ? 6.203 -12.908 -22.025 1.00 53.25 99 GLY A N 1
ATOM 781 C CA . GLY A 1 99 ? 5.881 -13.609 -20.770 1.00 53.25 99 GLY A CA 1
ATOM 782 C C . GLY A 1 99 ? 5.748 -12.647 -19.588 1.00 53.25 99 GLY A C 1
ATOM 783 O O . GLY A 1 99 ? 4.699 -12.597 -18.956 1.00 53.25 99 GLY A O 1
ATOM 784 N N . PHE A 1 100 ? 6.759 -11.792 -19.400 1.00 60.09 100 PHE A N 1
ATOM 785 C CA . PHE A 1 100 ? 6.764 -10.754 -18.366 1.00 60.09 100 PHE A CA 1
ATOM 786 C C . PHE A 1 100 ? 5.548 -9.819 -18.461 1.00 60.09 100 PHE A C 1
ATOM 788 O O . PHE A 1 100 ? 4.887 -9.573 -17.459 1.00 60.09 100 PHE A O 1
ATOM 795 N N . TRP A 1 101 ? 5.212 -9.329 -19.662 1.00 59.59 101 TRP A N 1
ATOM 796 C CA . TRP A 1 101 ? 4.054 -8.442 -19.842 1.00 59.59 101 TRP A CA 1
ATOM 797 C C . TRP A 1 101 ? 2.733 -9.130 -19.518 1.00 59.59 101 TRP A C 1
ATOM 799 O O . TRP A 1 101 ? 1.889 -8.535 -18.860 1.00 59.59 101 TRP A O 1
ATOM 809 N N . LYS A 1 102 ? 2.563 -10.386 -19.935 1.00 64.31 102 LYS A N 1
ATOM 810 C CA . LYS A 1 102 ? 1.346 -11.149 -19.650 1.00 64.31 102 LYS A CA 1
ATOM 811 C C . LYS A 1 102 ? 1.158 -11.372 -18.149 1.00 64.31 102 LYS A C 1
ATOM 813 O O . LYS A 1 102 ? 0.051 -11.201 -17.640 1.00 64.31 102 LYS A O 1
ATOM 818 N N . GLU A 1 103 ? 2.220 -11.757 -17.449 1.00 67.56 103 GLU A N 1
ATOM 819 C CA . GLU A 1 103 ? 2.181 -11.981 -16.002 1.00 67.56 103 GLU A CA 1
ATOM 820 C C . GLU A 1 103 ? 1.944 -10.666 -15.247 1.00 67.56 103 GLU A C 1
ATOM 822 O O . GLU A 1 103 ? 1.084 -10.617 -14.373 1.00 67.56 103 GLU A O 1
ATOM 827 N N . LEU A 1 104 ? 2.605 -9.576 -15.653 1.00 66.81 104 LEU A N 1
ATOM 828 C CA . LEU A 1 104 ? 2.404 -8.247 -15.072 1.00 66.81 104 LEU A CA 1
ATOM 829 C C . LEU A 1 104 ? 0.980 -7.721 -15.296 1.00 66.81 104 LEU A C 1
ATOM 831 O O . LEU A 1 104 ? 0.373 -7.191 -14.370 1.00 66.81 104 LEU A O 1
ATOM 835 N N . THR A 1 105 ? 0.414 -7.894 -16.494 1.00 65.06 105 THR A N 1
ATOM 836 C CA . THR A 1 105 ? -0.987 -7.539 -16.771 1.00 65.06 105 THR A CA 1
ATOM 837 C C . THR A 1 105 ? -1.952 -8.385 -15.942 1.00 65.06 105 THR A C 1
ATOM 839 O O . THR A 1 105 ? -2.939 -7.854 -15.445 1.00 65.06 105 THR A O 1
ATOM 842 N N . SER A 1 106 ? -1.664 -9.674 -15.748 1.00 72.12 106 SER A N 1
ATOM 843 C CA . SER A 1 106 ? -2.504 -10.557 -14.927 1.00 72.12 106 SER A CA 1
ATOM 844 C C . SER A 1 106 ? -2.475 -10.150 -13.452 1.00 72.12 106 SER A C 1
ATOM 846 O O . SER A 1 106 ? -3.530 -10.016 -12.838 1.00 72.12 106 SER A O 1
ATOM 848 N N . LEU A 1 107 ? -1.280 -9.886 -12.908 1.00 75.38 107 LEU A N 1
ATOM 849 C CA . LEU A 1 107 ? -1.107 -9.343 -11.559 1.00 75.38 107 LEU A CA 1
ATOM 850 C C . LEU A 1 107 ? -1.870 -8.027 -11.398 1.00 75.38 107 LEU A C 1
ATOM 852 O O . LEU A 1 107 ? -2.555 -7.819 -10.401 1.00 75.38 107 LEU A O 1
ATOM 856 N N . TYR A 1 108 ? -1.759 -7.150 -12.393 1.00 69.19 108 TYR A N 1
ATOM 857 C CA . TYR A 1 108 ? -2.427 -5.861 -12.387 1.00 69.19 108 TYR A CA 1
ATOM 858 C C . TYR A 1 108 ? -3.953 -5.991 -12.329 1.00 69.19 108 TYR A C 1
ATOM 860 O O . TYR A 1 108 ? -4.575 -5.399 -11.448 1.00 69.19 108 TYR A O 1
ATOM 868 N N . LEU A 1 109 ? -4.545 -6.743 -13.261 1.00 71.06 109 LEU A N 1
ATOM 869 C CA . LEU A 1 109 ? -5.996 -6.911 -13.323 1.00 71.06 109 LEU A CA 1
ATOM 870 C C . LEU A 1 109 ? -6.518 -7.522 -12.025 1.00 71.06 109 LEU A C 1
ATOM 872 O O . LEU A 1 109 ? -7.465 -6.993 -11.458 1.00 71.06 109 LEU A O 1
ATOM 876 N N . LYS A 1 110 ? -5.825 -8.540 -11.497 1.00 80.56 110 LYS A N 1
ATOM 877 C CA . LYS A 1 110 ? -6.181 -9.137 -10.210 1.00 80.56 110 LYS A CA 1
ATOM 878 C C . LYS A 1 110 ? -6.121 -8.111 -9.076 1.00 80.56 110 LYS A C 1
ATOM 880 O O . LYS A 1 110 ? -7.092 -7.985 -8.349 1.00 80.56 110 LYS A O 1
ATOM 885 N N . LEU A 1 111 ? -5.040 -7.329 -8.950 1.00 74.88 111 LEU A N 1
ATOM 886 C CA . LEU A 1 111 ? -4.950 -6.316 -7.891 1.00 74.88 111 LEU A CA 1
ATOM 887 C C . LEU A 1 111 ? -6.058 -5.260 -8.004 1.00 74.88 111 LEU A C 1
ATOM 889 O O . LEU A 1 111 ? -6.612 -4.857 -6.985 1.00 74.88 111 LEU A O 1
ATOM 893 N N . ARG A 1 112 ? -6.368 -4.791 -9.218 1.00 70.69 112 ARG A N 1
ATOM 894 C CA . ARG A 1 112 ? -7.459 -3.833 -9.436 1.00 70.69 112 ARG A CA 1
ATOM 895 C C . ARG A 1 112 ? -8.788 -4.421 -8.967 1.00 70.69 112 ARG A C 1
ATOM 897 O O . ARG A 1 112 ? -9.459 -3.782 -8.164 1.00 70.69 112 ARG A O 1
ATOM 904 N N . ASP A 1 113 ? -9.128 -5.614 -9.445 1.00 71.62 113 ASP A N 1
ATOM 905 C CA . ASP A 1 113 ? -10.397 -6.274 -9.133 1.00 71.62 113 ASP A CA 1
ATOM 906 C C . ASP A 1 113 ? -10.518 -6.519 -7.615 1.00 71.62 113 ASP A C 1
ATOM 908 O O . ASP A 1 113 ? -11.555 -6.242 -7.020 1.00 71.62 113 ASP A O 1
ATOM 912 N N . THR A 1 114 ? -9.420 -6.899 -6.954 1.00 75.62 114 THR A N 1
ATOM 913 C CA . THR A 1 114 ? -9.368 -7.064 -5.494 1.00 75.62 114 THR A CA 1
ATOM 914 C C . THR A 1 114 ? -9.526 -5.735 -4.740 1.00 75.62 114 THR A C 1
ATOM 916 O O . THR A 1 114 ? -10.235 -5.671 -3.737 1.00 75.62 114 THR A O 1
ATOM 919 N N . ILE A 1 115 ? -8.941 -4.627 -5.215 1.00 70.56 115 ILE A N 1
ATOM 920 C CA . ILE A 1 115 ? -9.180 -3.298 -4.616 1.00 70.56 115 ILE A CA 1
ATOM 921 C C . ILE A 1 115 ? -10.648 -2.871 -4.784 1.00 70.56 115 ILE A C 1
ATOM 923 O O . ILE A 1 115 ? -11.228 -2.302 -3.860 1.00 70.56 115 ILE A O 1
ATOM 927 N N . GLU A 1 116 ? -11.275 -3.157 -5.925 1.00 64.75 116 GLU A N 1
ATOM 928 C CA . GLU A 1 116 ? -12.712 -2.915 -6.119 1.00 64.75 116 GLU A CA 1
ATOM 929 C C . GLU A 1 116 ? -13.561 -3.787 -5.175 1.00 64.75 116 GLU A C 1
ATOM 931 O O . GLU A 1 116 ? -14.528 -3.301 -4.575 1.00 64.75 116 GLU A O 1
ATOM 936 N N . GLY A 1 117 ? -13.147 -5.038 -4.951 1.00 61.53 117 GLY A N 1
ATOM 937 C CA . GLY A 1 117 ? -13.709 -5.931 -3.936 1.00 61.53 117 GLY A CA 1
ATOM 938 C C . GLY A 1 117 ? -13.680 -5.312 -2.536 1.00 61.53 117 GLY A C 1
ATOM 939 O O . GLY A 1 117 ? -14.706 -5.263 -1.862 1.00 61.53 117 GLY A O 1
ATOM 940 N N . ARG A 1 118 ? -12.555 -4.709 -2.127 1.00 73.56 118 ARG A N 1
ATOM 941 C CA . ARG A 1 118 ? -12.424 -4.008 -0.831 1.00 73.56 118 ARG A CA 1
ATOM 942 C C . ARG A 1 118 ? -13.475 -2.913 -0.624 1.00 73.56 118 ARG A C 1
ATOM 944 O O . ARG A 1 118 ? -13.943 -2.737 0.496 1.00 73.56 118 ARG A O 1
ATOM 951 N N . ILE A 1 119 ? -13.825 -2.167 -1.675 1.00 65.19 119 ILE A N 1
ATOM 952 C CA . ILE A 1 119 ? -14.811 -1.069 -1.611 1.00 65.19 119 ILE A CA 1
ATOM 953 C C . ILE A 1 119 ? -16.229 -1.610 -1.391 1.00 65.19 119 ILE A C 1
ATOM 955 O O . ILE A 1 119 ? -17.065 -0.939 -0.785 1.00 65.19 119 ILE A O 1
ATOM 959 N N . THR A 1 120 ? -16.509 -2.807 -1.906 1.00 65.69 120 THR A N 1
ATOM 960 C CA . THR A 1 120 ? -17.848 -3.409 -1.894 1.00 65.69 120 THR A CA 1
ATOM 961 C C . THR A 1 120 ? -18.056 -4.423 -0.768 1.00 65.69 120 THR A C 1
ATOM 963 O O . THR A 1 120 ? -19.206 -4.708 -0.434 1.00 65.69 120 THR A O 1
ATOM 966 N N . ALA A 1 121 ? -16.977 -4.903 -0.143 1.00 66.44 121 ALA A N 1
ATOM 967 C CA . ALA A 1 121 ? -17.004 -5.820 0.990 1.00 66.44 121 ALA A CA 1
ATOM 968 C C . ALA A 1 121 ? -17.787 -5.233 2.178 1.00 66.44 121 ALA A C 1
ATOM 970 O O . ALA A 1 121 ? -17.511 -4.123 2.649 1.00 66.44 121 ALA A O 1
ATOM 971 N N . ALA A 1 122 ? -18.762 -5.989 2.684 1.00 69.25 122 ALA A N 1
ATOM 972 C CA . ALA A 1 122 ? -19.662 -5.544 3.749 1.00 69.25 122 ALA A CA 1
ATOM 973 C C . ALA A 1 122 ? -19.787 -6.544 4.909 1.00 69.25 122 ALA A C 1
ATOM 975 O O . ALA A 1 122 ? -20.355 -6.205 5.950 1.00 69.25 122 ALA A O 1
ATOM 976 N N . SER A 1 123 ? -19.269 -7.759 4.743 1.00 76.50 123 SER A N 1
ATOM 977 C CA . SER A 1 123 ? -19.357 -8.858 5.701 1.00 76.50 123 SER A CA 1
ATOM 978 C C . SER A 1 123 ? -17.990 -9.469 6.005 1.00 76.50 123 SER A C 1
ATOM 980 O O . SER A 1 123 ? -17.014 -9.224 5.300 1.00 76.50 123 SER A O 1
ATOM 982 N N . LEU A 1 124 ? -17.925 -10.263 7.078 1.00 81.94 124 LEU A N 1
ATOM 983 C CA . LEU A 1 124 ? -16.715 -10.997 7.446 1.00 81.94 124 LEU A CA 1
ATOM 984 C C . LEU A 1 124 ? -16.279 -11.946 6.321 1.00 81.94 124 LEU A C 1
ATOM 986 O O . LEU A 1 124 ? -15.112 -11.930 5.949 1.00 81.94 124 LEU A O 1
ATOM 990 N N . ASP A 1 125 ? -17.229 -12.687 5.747 1.00 86.62 125 ASP A N 1
ATOM 991 C CA . ASP A 1 125 ? -16.993 -13.614 4.636 1.00 86.62 125 ASP A CA 1
ATOM 992 C C . ASP A 1 125 ? -16.381 -12.884 3.425 1.00 86.62 125 ASP A C 1
ATOM 994 O O . ASP A 1 125 ? -15.431 -13.383 2.823 1.00 86.62 125 ASP A O 1
ATOM 998 N N . ASP A 1 126 ? -16.843 -11.661 3.121 1.00 78.25 126 ASP A N 1
ATOM 999 C CA . ASP A 1 126 ? -16.255 -10.844 2.047 1.00 78.25 126 ASP A CA 1
ATOM 1000 C C . ASP A 1 126 ? -14.789 -10.487 2.349 1.00 78.25 126 ASP A C 1
ATOM 1002 O O . ASP A 1 126 ? -13.957 -10.440 1.446 1.00 78.25 126 ASP A O 1
ATOM 1006 N N . PHE A 1 127 ? -14.445 -10.228 3.617 1.00 84.38 127 PHE A N 1
ATOM 1007 C CA . PHE A 1 127 ? -13.067 -9.927 4.018 1.00 84.38 127 PHE A CA 1
ATOM 1008 C C . PHE A 1 127 ? -12.173 -11.172 4.077 1.00 84.38 127 PHE A C 1
ATOM 1010 O O . PHE A 1 127 ? -10.965 -11.043 3.877 1.00 84.38 127 PHE A O 1
ATOM 1017 N N . GLU A 1 128 ? -12.724 -12.361 4.316 1.00 92.69 128 GLU A N 1
ATOM 1018 C CA . GLU A 1 128 ? -11.995 -13.627 4.167 1.00 92.69 128 GLU A CA 1
ATOM 1019 C C . GLU A 1 128 ? -11.693 -13.920 2.688 1.00 92.69 128 GLU A C 1
ATOM 1021 O O . GLU A 1 128 ? -10.564 -14.278 2.339 1.00 92.69 128 GLU A O 1
ATOM 1026 N N . GLU A 1 129 ? -12.670 -13.707 1.799 1.00 91.94 129 GLU A N 1
ATOM 1027 C CA . GLU A 1 129 ? -12.472 -13.818 0.349 1.00 91.94 129 GLU A CA 1
ATOM 1028 C C . GLU A 1 129 ? -11.437 -12.799 -0.140 1.00 91.94 129 GLU A C 1
ATOM 1030 O O . GLU A 1 129 ? -10.476 -13.168 -0.817 1.00 91.94 129 GLU A O 1
ATOM 1035 N N . LEU A 1 130 ? -11.556 -11.541 0.291 1.00 86.06 130 LEU A N 1
ATOM 1036 C CA . LEU A 1 130 ? -10.611 -10.479 -0.042 1.00 86.06 130 LEU A CA 1
ATOM 1037 C C . LEU A 1 130 ? -9.179 -10.813 0.402 1.00 86.06 130 LEU A C 1
ATOM 1039 O O . LEU A 1 130 ? -8.225 -10.582 -0.342 1.00 86.06 130 LEU A O 1
ATOM 1043 N N . GLU A 1 131 ? -9.005 -11.377 1.601 1.00 94.38 131 GLU A N 1
ATOM 1044 C CA . GLU A 1 131 ? -7.698 -11.861 2.051 1.00 94.38 131 GLU A CA 1
ATOM 1045 C C . GLU A 1 131 ? -7.159 -12.956 1.119 1.00 94.38 131 GLU A C 1
ATOM 1047 O O . GLU A 1 131 ? -5.984 -12.916 0.740 1.00 94.38 131 GLU A O 1
ATOM 1052 N N . SER A 1 132 ? -7.994 -13.919 0.719 1.00 95.19 132 SER A N 1
ATOM 1053 C CA . SER A 1 132 ? -7.602 -14.960 -0.239 1.00 95.19 132 SER A CA 1
ATOM 1054 C C . SER A 1 132 ? -7.148 -14.354 -1.569 1.00 95.19 132 SER A C 1
ATOM 1056 O O . SER A 1 132 ? -6.106 -14.737 -2.104 1.00 95.19 132 SER A O 1
ATOM 1058 N N . GLU A 1 133 ? -7.869 -13.362 -2.084 1.00 92.06 133 GLU A N 1
ATOM 1059 C CA . GLU A 1 133 ? -7.500 -12.694 -3.328 1.00 92.06 133 GLU A CA 1
ATOM 1060 C C . GLU A 1 133 ? -6.178 -11.926 -3.229 1.00 92.06 133 GLU A C 1
ATOM 1062 O O . GLU A 1 133 ? -5.341 -12.024 -4.129 1.00 92.06 133 GLU A O 1
ATOM 1067 N N . TYR A 1 134 ? -5.930 -11.210 -2.129 1.00 93.12 134 TYR A N 1
ATOM 1068 C CA . TYR A 1 134 ? -4.638 -10.552 -1.932 1.00 93.12 134 TYR A CA 1
ATOM 1069 C C . TYR A 1 134 ? -3.488 -11.555 -1.761 1.00 93.12 134 TYR A C 1
ATOM 1071 O O . TYR A 1 134 ? -2.370 -11.270 -2.195 1.00 93.12 134 TYR A O 1
ATOM 1079 N N . ASN A 1 135 ? -3.733 -12.743 -1.198 1.00 94.38 135 ASN A N 1
ATOM 1080 C CA . ASN A 1 135 ? -2.738 -13.820 -1.180 1.00 94.38 135 ASN A CA 1
ATOM 1081 C C . ASN A 1 135 ? -2.419 -14.333 -2.597 1.00 94.38 135 ASN A C 1
ATOM 1083 O O . ASN A 1 135 ? -1.259 -14.628 -2.897 1.00 94.38 135 ASN A O 1
ATOM 1087 N N . GLU A 1 136 ? -3.405 -14.389 -3.497 1.00 92.62 136 GLU A N 1
ATOM 1088 C CA . GLU A 1 136 ? -3.156 -14.682 -4.914 1.00 92.62 136 GLU A CA 1
ATOM 1089 C C . GLU A 1 136 ? -2.316 -13.582 -5.575 1.00 92.62 136 GLU A C 1
ATOM 1091 O O . GLU A 1 136 ? -1.351 -13.892 -6.276 1.00 92.62 136 GLU A O 1
ATOM 1096 N N . VAL A 1 137 ? -2.620 -12.303 -5.318 1.00 88.88 137 VAL A N 1
ATOM 1097 C CA . VAL A 1 137 ? -1.813 -11.163 -5.797 1.00 88.88 137 VAL A CA 1
ATOM 1098 C C . VAL A 1 137 ? -0.376 -11.265 -5.285 1.00 88.88 137 VAL A C 1
ATOM 1100 O O . VAL A 1 137 ? 0.567 -11.099 -6.062 1.00 88.88 137 VAL A O 1
ATOM 1103 N N . LEU A 1 138 ? -0.190 -11.579 -4.002 1.00 91.75 138 LEU A N 1
ATOM 1104 C CA . LEU A 1 138 ? 1.124 -11.773 -3.398 1.00 91.75 138 LEU A CA 1
ATOM 1105 C C . LEU A 1 138 ? 1.893 -12.891 -4.115 1.00 91.75 138 LEU A C 1
ATOM 1107 O O . LEU A 1 138 ? 3.015 -12.665 -4.572 1.00 91.75 138 LEU A O 1
ATOM 1111 N N . SER A 1 139 ? 1.266 -14.053 -4.308 1.00 91.06 139 SER A N 1
ATOM 1112 C CA . SER A 1 139 ? 1.871 -15.196 -5.002 1.00 91.06 139 SER A CA 1
ATOM 1113 C C . SER A 1 139 ? 2.228 -14.877 -6.458 1.00 91.06 139 SER A C 1
ATOM 1115 O O . SER A 1 139 ? 3.334 -15.182 -6.915 1.00 91.06 139 SER A O 1
ATOM 1117 N N . LEU A 1 140 ? 1.337 -14.192 -7.182 1.00 85.06 140 LEU A N 1
ATOM 1118 C CA . LEU A 1 140 ? 1.602 -13.726 -8.542 1.00 85.06 140 LEU A CA 1
ATOM 1119 C C . LEU A 1 140 ? 2.792 -12.762 -8.569 1.00 85.06 140 LEU A C 1
ATOM 1121 O O . LEU A 1 140 ? 3.681 -12.923 -9.408 1.00 85.06 140 LEU A O 1
ATOM 1125 N N . SER A 1 141 ? 2.863 -11.818 -7.625 1.00 84.94 141 SER A N 1
ATOM 1126 C CA . SER A 1 141 ? 3.983 -10.879 -7.522 1.00 84.94 141 SER A CA 1
ATOM 1127 C C . SER A 1 141 ? 5.318 -11.593 -7.281 1.00 84.94 141 SER A C 1
ATOM 1129 O O . SER A 1 141 ? 6.343 -11.172 -7.808 1.00 84.94 141 SER A O 1
ATOM 1131 N N . GLU A 1 142 ? 5.334 -12.713 -6.558 1.00 86.19 142 GLU A N 1
ATOM 1132 C CA . GLU A 1 142 ? 6.550 -13.501 -6.329 1.00 86.19 142 GLU A CA 1
ATOM 1133 C C . GLU A 1 142 ? 6.979 -14.322 -7.549 1.00 86.19 142 GLU A C 1
ATOM 1135 O O . GLU A 1 142 ? 8.173 -14.575 -7.723 1.00 86.19 142 GLU A O 1
ATOM 1140 N N . SER A 1 143 ? 6.024 -14.704 -8.400 1.00 84.62 143 SER A N 1
ATOM 1141 C CA . SER A 1 143 ? 6.263 -15.519 -9.596 1.00 84.62 143 SER A CA 1
ATOM 1142 C C . SER A 1 143 ? 6.846 -14.741 -10.783 1.00 84.62 143 SER A C 1
ATOM 1144 O O . SER A 1 143 ? 7.506 -15.333 -11.639 1.00 84.62 143 SER A O 1
ATOM 1146 N N . ILE A 1 144 ? 6.646 -13.418 -10.826 1.00 76.88 144 ILE A N 1
ATOM 1147 C CA . ILE A 1 144 ? 7.127 -12.563 -11.917 1.00 76.88 144 ILE A CA 1
ATOM 1148 C C . ILE A 1 144 ? 8.651 -12.409 -11.851 1.00 76.88 144 ILE A C 1
ATOM 1150 O O . ILE A 1 144 ? 9.237 -12.088 -10.815 1.00 76.88 144 ILE A O 1
ATOM 1154 N N . ALA A 1 145 ? 9.309 -12.558 -13.002 1.00 75.25 145 ALA A N 1
ATOM 1155 C CA . ALA A 1 145 ? 10.731 -12.265 -13.158 1.00 75.25 145 ALA A CA 1
ATOM 1156 C C . ALA A 1 145 ? 10.977 -10.745 -13.259 1.00 75.25 145 ALA A C 1
ATOM 1158 O O . ALA A 1 145 ? 11.143 -10.191 -14.350 1.00 75.25 145 ALA A O 1
ATOM 1159 N N . TRP A 1 146 ? 10.981 -10.065 -12.112 1.00 68.62 146 TRP A N 1
ATOM 1160 C CA . TRP A 1 146 ? 11.217 -8.622 -12.023 1.00 68.62 146 TRP A CA 1
ATOM 1161 C C . TRP A 1 146 ? 12.607 -8.223 -12.513 1.00 68.62 146 TRP A C 1
ATOM 1163 O O . TRP A 1 146 ? 13.593 -8.932 -12.316 1.00 68.62 146 TRP A O 1
ATOM 1173 N N . ARG A 1 147 ? 12.692 -7.036 -13.120 1.00 57.06 147 ARG A N 1
ATOM 1174 C CA . ARG A 1 147 ? 13.967 -6.450 -13.559 1.00 57.06 147 ARG A CA 1
ATOM 1175 C C . ARG A 1 147 ? 14.679 -5.659 -12.460 1.00 57.06 147 ARG A C 1
ATOM 1177 O O . ARG A 1 147 ? 15.853 -5.344 -12.627 1.00 57.06 147 ARG A O 1
ATOM 1184 N N . GLY A 1 148 ? 13.992 -5.358 -11.357 1.00 63.31 148 GLY A N 1
ATOM 1185 C CA . GLY A 1 148 ? 14.543 -4.663 -10.198 1.00 63.31 148 GLY A CA 1
ATOM 1186 C C . GLY A 1 148 ? 13.755 -4.961 -8.924 1.00 63.31 148 GLY A C 1
ATOM 1187 O O . GLY A 1 148 ? 12.538 -5.136 -8.966 1.00 63.31 148 GLY A O 1
ATOM 1188 N N . GLU A 1 149 ? 14.462 -5.012 -7.794 1.00 61.97 149 GLU A N 1
ATOM 1189 C CA . GLU A 1 149 ? 13.887 -5.349 -6.482 1.00 61.97 149 GLU A CA 1
ATOM 1190 C C . GLU A 1 149 ? 12.855 -4.309 -6.022 1.00 61.97 149 GLU A C 1
ATOM 1192 O O . GLU A 1 149 ? 11.798 -4.679 -5.529 1.00 61.97 149 GLU A O 1
ATOM 1197 N N . GLY A 1 150 ? 13.072 -3.021 -6.316 1.00 70.38 150 GLY A N 1
ATOM 1198 C CA . GLY A 1 150 ? 12.152 -1.958 -5.894 1.00 70.38 150 GLY A CA 1
ATOM 1199 C C . GLY A 1 150 ? 10.741 -2.042 -6.493 1.00 70.38 150 GLY A C 1
ATOM 1200 O O . GLY A 1 150 ? 9.783 -1.618 -5.853 1.00 70.38 150 GLY A O 1
ATOM 1201 N N . GLU A 1 151 ? 10.572 -2.596 -7.699 1.00 70.19 151 GLU A N 1
ATOM 1202 C CA . GLU A 1 151 ? 9.231 -2.821 -8.262 1.00 70.19 151 GLU A CA 1
ATOM 1203 C C . GLU A 1 151 ? 8.560 -4.020 -7.599 1.00 70.19 151 GLU A C 1
ATOM 1205 O O . GLU A 1 151 ? 7.405 -3.919 -7.189 1.00 70.19 151 GLU A O 1
ATOM 1210 N N . LYS A 1 152 ? 9.297 -5.123 -7.429 1.00 79.69 152 LYS A N 1
ATOM 1211 C CA . LYS A 1 152 ? 8.813 -6.310 -6.718 1.00 79.69 152 LYS A CA 1
ATOM 1212 C C . LYS A 1 152 ? 8.322 -5.953 -5.316 1.00 79.69 152 LYS A C 1
ATOM 1214 O O . LYS A 1 152 ? 7.201 -6.303 -4.953 1.00 79.69 152 LYS A O 1
ATOM 1219 N N . ASP A 1 153 ? 9.141 -5.225 -4.562 1.00 85.69 153 ASP A N 1
ATOM 1220 C CA . ASP A 1 153 ? 8.847 -4.837 -3.184 1.00 85.69 153 ASP A CA 1
ATOM 1221 C C . ASP A 1 153 ? 7.630 -3.911 -3.103 1.00 85.69 153 ASP A C 1
ATOM 1223 O O . ASP A 1 153 ? 6.823 -4.035 -2.184 1.00 85.69 153 ASP A O 1
ATOM 1227 N N . ARG A 1 154 ? 7.419 -3.057 -4.115 1.00 83.50 154 ARG A N 1
ATOM 1228 C CA . ARG A 1 154 ? 6.219 -2.218 -4.225 1.00 83.50 154 ARG A CA 1
ATOM 1229 C C . ARG A 1 154 ? 4.942 -3.054 -4.310 1.00 83.50 154 ARG A C 1
ATOM 1231 O O . ARG A 1 154 ? 4.020 -2.838 -3.527 1.00 83.50 154 ARG A O 1
ATOM 1238 N N . TRP A 1 155 ? 4.881 -3.997 -5.251 1.00 84.00 155 TRP A N 1
ATOM 1239 C CA . TRP A 1 155 ? 3.705 -4.857 -5.443 1.00 84.00 155 TRP A CA 1
ATOM 1240 C C . TRP A 1 155 ? 3.469 -5.764 -4.240 1.00 84.00 155 TRP A C 1
ATOM 1242 O O . TRP A 1 155 ? 2.334 -5.894 -3.781 1.00 84.00 155 TRP A O 1
ATOM 1252 N N . ARG A 1 156 ? 4.549 -6.318 -3.684 1.00 90.00 156 ARG A N 1
ATOM 1253 C CA . ARG A 1 156 ? 4.509 -7.120 -2.464 1.00 90.00 156 ARG A CA 1
ATOM 1254 C C . ARG A 1 156 ? 3.972 -6.316 -1.279 1.00 90.00 156 ARG A C 1
ATOM 1256 O O . ARG A 1 156 ? 3.081 -6.788 -0.584 1.00 90.00 156 ARG A O 1
ATOM 1263 N N . GLY A 1 157 ? 4.452 -5.087 -1.090 1.00 90.81 157 GLY A N 1
ATOM 1264 C CA . GLY A 1 157 ? 3.986 -4.189 -0.035 1.00 90.81 157 GLY A CA 1
ATOM 1265 C C . GLY A 1 157 ? 2.500 -3.843 -0.154 1.00 90.81 157 GLY A C 1
ATOM 1266 O O . GLY A 1 157 ? 1.797 -3.838 0.850 1.00 90.81 157 GLY A O 1
ATOM 1267 N N . ILE A 1 158 ? 1.990 -3.616 -1.370 1.00 86.81 158 ILE A N 1
ATOM 1268 C CA . ILE A 1 158 ? 0.557 -3.348 -1.589 1.00 86.81 158 ILE A CA 1
ATOM 1269 C C . ILE A 1 158 ? -0.296 -4.590 -1.297 1.00 86.81 158 ILE A C 1
ATOM 1271 O O . ILE A 1 158 ? -1.338 -4.477 -0.660 1.00 86.81 158 ILE A O 1
ATOM 1275 N N . ALA A 1 159 ? 0.139 -5.778 -1.724 1.00 92.00 159 ALA A N 1
ATOM 1276 C CA . ALA A 1 159 ? -0.584 -7.014 -1.425 1.00 92.00 159 ALA A CA 1
ATOM 1277 C C . ALA A 1 159 ? -0.631 -7.296 0.088 1.00 92.00 159 ALA A C 1
ATOM 1279 O O . ALA A 1 159 ? -1.685 -7.637 0.623 1.00 92.00 159 ALA A O 1
ATOM 1280 N N . LEU A 1 160 ? 0.490 -7.091 0.789 1.00 96.06 160 LEU A N 1
ATOM 1281 C CA . LEU A 1 160 ? 0.569 -7.229 2.245 1.00 96.06 160 LEU A CA 1
ATOM 1282 C C . LEU A 1 160 ? -0.305 -6.205 2.980 1.00 96.06 160 LEU A C 1
ATOM 1284 O O . LEU A 1 160 ? -0.932 -6.555 3.975 1.00 96.06 160 LEU A O 1
ATOM 1288 N N . GLU A 1 161 ? -0.400 -4.969 2.484 1.00 95.44 161 GLU A N 1
ATOM 1289 C CA . GLU A 1 161 ? -1.346 -3.974 3.006 1.00 95.44 161 GLU A CA 1
ATOM 1290 C C . GLU A 1 161 ? -2.794 -4.428 2.865 1.00 95.44 161 GLU A C 1
ATOM 1292 O O . GLU A 1 161 ? -3.555 -4.310 3.823 1.00 95.44 161 GLU A O 1
ATOM 1297 N N . GLY A 1 162 ? -3.159 -4.990 1.713 1.00 91.00 162 GLY A N 1
ATOM 1298 C CA . GLY A 1 162 ? -4.490 -5.536 1.477 1.00 91.00 162 GLY A CA 1
ATOM 1299 C C . GLY A 1 162 ? -4.843 -6.674 2.436 1.00 91.00 162 GLY A C 1
ATOM 1300 O O . GLY A 1 162 ? -5.909 -6.650 3.052 1.00 91.00 162 GLY A O 1
ATOM 1301 N N . ILE A 1 163 ? -3.914 -7.618 2.641 1.00 96.44 163 ILE A N 1
ATOM 1302 C CA . ILE A 1 163 ? -4.049 -8.697 3.638 1.00 96.44 163 ILE A CA 1
ATOM 1303 C C . ILE A 1 163 ? -4.198 -8.107 5.044 1.00 96.44 163 ILE A C 1
ATOM 1305 O O . ILE A 1 163 ? -5.079 -8.513 5.799 1.00 96.44 163 ILE A O 1
ATOM 1309 N N . ALA A 1 164 ? -3.359 -7.133 5.404 1.00 96.88 164 ALA A N 1
ATOM 1310 C CA . ALA A 1 164 ? -3.415 -6.490 6.711 1.00 96.88 164 ALA A CA 1
ATOM 1311 C C . ALA A 1 164 ? -4.758 -5.783 6.942 1.00 96.88 164 ALA A C 1
ATOM 1313 O O . ALA A 1 164 ? -5.340 -5.904 8.019 1.00 96.88 164 ALA A O 1
ATOM 1314 N N . TYR A 1 165 ? -5.281 -5.085 5.931 1.00 91.06 165 TYR A N 1
ATOM 1315 C CA . TYR A 1 165 ? -6.586 -4.439 6.012 1.00 91.06 165 TYR A CA 1
ATOM 1316 C C . TYR A 1 165 ? -7.719 -5.457 6.141 1.00 91.06 165 TYR A C 1
ATOM 1318 O O . TYR A 1 165 ? -8.576 -5.293 7.003 1.00 91.06 165 TYR A O 1
ATOM 1326 N N . ALA A 1 166 ? -7.718 -6.525 5.341 1.00 92.94 166 ALA A N 1
ATOM 1327 C CA . ALA A 1 166 ? -8.715 -7.585 5.457 1.00 92.94 166 ALA A CA 1
ATOM 1328 C C . ALA A 1 166 ? -8.732 -8.175 6.878 1.00 92.94 166 ALA A C 1
ATOM 1330 O O . ALA A 1 166 ? -9.787 -8.250 7.504 1.00 92.94 166 ALA A O 1
ATOM 1331 N N . ARG A 1 167 ? -7.556 -8.459 7.448 1.00 95.88 167 ARG A N 1
ATOM 1332 C CA . ARG A 1 167 ? -7.418 -8.959 8.825 1.00 95.88 167 ARG A CA 1
ATOM 1333 C C . ARG A 1 167 ? -7.871 -7.969 9.890 1.00 95.88 167 ARG A C 1
ATOM 1335 O O . ARG A 1 167 ? -8.506 -8.385 10.852 1.00 95.88 167 ARG A O 1
ATOM 1342 N N . LEU A 1 168 ? -7.603 -6.675 9.711 1.00 93.38 168 LEU A N 1
ATOM 1343 C CA . LEU A 1 168 ? -8.146 -5.624 10.578 1.00 93.38 168 LEU A CA 1
ATOM 1344 C C . LEU A 1 168 ? -9.683 -5.660 10.587 1.00 93.38 168 LEU A C 1
ATOM 1346 O O . LEU A 1 168 ? -10.308 -5.516 11.633 1.00 93.38 168 LEU A O 1
ATOM 1350 N N . ARG A 1 169 ? -10.310 -5.857 9.423 1.00 90.56 169 ARG A N 1
ATOM 1351 C CA . ARG A 1 169 ? -11.776 -5.928 9.295 1.00 90.56 169 ARG A CA 1
ATOM 1352 C C . ARG A 1 169 ? -12.361 -7.223 9.860 1.00 90.56 169 ARG A C 1
ATOM 1354 O O . ARG A 1 169 ? -13.521 -7.228 10.254 1.00 90.56 169 ARG A O 1
ATOM 1361 N N . GLN A 1 170 ? -11.548 -8.272 9.949 1.00 92.94 170 GLN A N 1
ATOM 1362 C CA . GLN A 1 170 ? -11.850 -9.513 10.661 1.00 92.94 170 GLN A CA 1
ATOM 1363 C C . GLN A 1 170 ? -11.540 -9.438 12.176 1.00 92.94 170 GLN A C 1
ATOM 1365 O O . GLN A 1 170 ? -11.597 -10.462 12.852 1.00 92.94 170 GLN A O 1
ATOM 1370 N N . GLU A 1 171 ? -11.187 -8.261 12.717 1.00 93.44 171 GLU A N 1
ATOM 1371 C CA . GLU A 1 171 ? -10.795 -8.058 14.128 1.00 93.44 171 GLU A CA 1
ATOM 1372 C C . GLU A 1 171 ? -9.563 -8.887 14.561 1.00 93.44 171 GLU A C 1
ATOM 1374 O O . GLU A 1 171 ? -9.371 -9.203 15.736 1.00 93.44 171 GLU A O 1
ATOM 1379 N N . ASN A 1 172 ? -8.694 -9.246 13.609 1.00 94.94 172 ASN A N 1
ATOM 1380 C CA . ASN A 1 172 ? -7.451 -9.980 13.848 1.00 94.94 172 ASN A CA 1
ATOM 1381 C C . ASN A 1 172 ? -6.243 -9.027 13.879 1.00 94.94 172 ASN A C 1
ATOM 1383 O O . ASN A 1 172 ? -5.342 -9.070 13.034 1.00 94.94 172 ASN A O 1
ATOM 1387 N N . ASP A 1 173 ? -6.261 -8.138 14.867 1.00 93.00 173 ASP A N 1
ATOM 1388 C CA . ASP A 1 173 ? -5.396 -6.960 14.957 1.00 93.00 173 ASP A CA 1
ATOM 1389 C C . ASP A 1 173 ? -3.894 -7.283 15.063 1.00 93.00 173 ASP A C 1
ATOM 1391 O O . ASP A 1 173 ? -3.078 -6.604 14.432 1.00 93.00 173 ASP A O 1
ATOM 1395 N N . ASP A 1 174 ? -3.518 -8.341 15.790 1.00 93.38 174 ASP A N 1
ATOM 1396 C CA . ASP A 1 174 ? -2.121 -8.782 15.931 1.00 93.38 174 ASP A CA 1
ATOM 1397 C C . ASP A 1 174 ? -1.556 -9.287 14.592 1.00 93.38 174 ASP A C 1
ATOM 1399 O O . ASP A 1 174 ? -0.431 -8.963 14.191 1.00 93.38 174 ASP A O 1
ATOM 1403 N N . ALA A 1 175 ? -2.349 -10.080 13.863 1.00 94.94 175 ALA A N 1
ATOM 1404 C CA . ALA A 1 175 ? -1.954 -10.602 12.561 1.00 94.94 175 ALA A CA 1
ATOM 1405 C C . ALA A 1 175 ? -1.929 -9.497 11.497 1.00 94.94 175 ALA A C 1
ATOM 1407 O O . ALA A 1 175 ? -1.083 -9.537 10.599 1.00 94.94 175 ALA A O 1
ATOM 1408 N N . ALA A 1 176 ? -2.830 -8.516 11.598 1.00 96.50 176 ALA A N 1
ATOM 1409 C CA . ALA A 1 176 ? -2.818 -7.320 10.769 1.00 96.50 176 ALA A CA 1
ATOM 1410 C C . ALA A 1 176 ? -1.549 -6.487 11.016 1.00 96.50 176 ALA A C 1
ATOM 1412 O O . ALA A 1 176 ? -0.891 -6.072 10.060 1.00 96.50 176 ALA A O 1
ATOM 1413 N N . LEU A 1 177 ? -1.152 -6.308 12.284 1.00 97.38 177 LEU A N 1
ATOM 1414 C CA . LEU A 1 177 ? 0.044 -5.551 12.657 1.00 97.38 177 LEU A CA 1
ATOM 1415 C C . LEU A 1 177 ? 1.320 -6.171 12.081 1.00 97.38 177 LEU A C 1
ATOM 1417 O O . LEU A 1 177 ? 2.128 -5.465 11.483 1.00 97.38 177 LEU A O 1
ATOM 1421 N N . SER A 1 178 ? 1.477 -7.492 12.179 1.00 96.69 178 SER A N 1
ATOM 1422 C CA . SER A 1 178 ? 2.641 -8.167 11.592 1.00 96.69 178 SER A CA 1
ATOM 1423 C C . SER A 1 178 ? 2.740 -7.956 10.076 1.00 96.69 178 SER A C 1
ATOM 1425 O O . SER A 1 178 ? 3.841 -7.778 9.560 1.00 96.69 178 SER A O 1
ATOM 1427 N N . MET A 1 179 ? 1.611 -7.987 9.361 1.00 97.25 179 MET A N 1
ATOM 1428 C CA . MET A 1 179 ? 1.589 -7.847 7.900 1.00 97.25 179 MET A CA 1
ATOM 1429 C C . MET A 1 179 ? 1.875 -6.410 7.461 1.00 97.25 179 MET A C 1
ATOM 1431 O O . MET A 1 179 ? 2.634 -6.187 6.517 1.00 97.25 179 MET A O 1
ATOM 1435 N N . ILE A 1 180 ? 1.313 -5.422 8.164 1.00 98.06 180 ILE A N 1
ATOM 1436 C CA . ILE A 1 180 ? 1.514 -4.020 7.793 1.00 98.06 180 ILE A CA 1
ATOM 1437 C C . ILE A 1 180 ? 2.930 -3.529 8.105 1.00 98.06 180 ILE A C 1
ATOM 1439 O O . ILE A 1 180 ? 3.460 -2.698 7.372 1.00 98.06 180 ILE A O 1
ATOM 1443 N N . GLU A 1 181 ? 3.583 -4.064 9.140 1.00 97.50 181 GLU A N 1
ATOM 1444 C CA . GLU A 1 181 ? 4.984 -3.737 9.431 1.00 97.50 181 GLU A CA 1
ATOM 1445 C C . GLU A 1 181 ? 5.936 -4.264 8.352 1.00 97.50 181 GLU A C 1
ATOM 1447 O O . GLU A 1 181 ? 6.903 -3.585 7.997 1.00 97.50 181 GLU A O 1
ATOM 1452 N N . GLU A 1 182 ? 5.637 -5.425 7.766 1.00 97.44 182 GLU A N 1
ATOM 1453 C CA . GLU A 1 182 ? 6.374 -5.918 6.603 1.00 97.44 182 GLU A CA 1
ATOM 1454 C C . GLU A 1 182 ? 6.116 -5.048 5.361 1.00 97.44 182 GLU A C 1
ATOM 1456 O O . GLU A 1 182 ? 7.058 -4.690 4.649 1.00 97.44 182 GLU A O 1
ATOM 1461 N N . ALA A 1 183 ? 4.866 -4.634 5.131 1.00 96.62 183 ALA A N 1
ATOM 1462 C CA . ALA A 1 183 ? 4.523 -3.722 4.042 1.00 96.62 183 ALA A CA 1
ATOM 1463 C C . ALA A 1 183 ? 5.247 -2.364 4.161 1.00 96.62 183 ALA A C 1
ATOM 1465 O O . ALA A 1 183 ? 5.798 -1.879 3.171 1.00 96.62 183 ALA A O 1
ATOM 1466 N N . GLU A 1 184 ? 5.304 -1.777 5.367 1.00 96.44 184 GLU A N 1
ATOM 1467 C CA . GLU A 1 184 ? 6.050 -0.540 5.665 1.00 96.44 184 GLU A CA 1
ATOM 1468 C C . GLU A 1 184 ? 7.540 -0.670 5.310 1.00 96.44 184 GLU A C 1
ATOM 1470 O O . GLU A 1 184 ? 8.137 0.277 4.793 1.00 96.44 184 GLU A O 1
ATOM 1475 N N . ALA A 1 185 ? 8.144 -1.829 5.591 1.00 96.31 185 ALA A N 1
ATOM 1476 C CA . ALA A 1 185 ? 9.559 -2.075 5.331 1.00 96.31 185 ALA A CA 1
ATOM 1477 C C . ALA A 1 185 ? 9.870 -2.216 3.832 1.00 96.31 185 ALA A C 1
ATOM 1479 O O . ALA A 1 185 ? 10.915 -1.748 3.379 1.00 96.31 185 ALA A O 1
ATOM 1480 N N . LEU A 1 186 ? 8.972 -2.848 3.071 1.00 92.56 186 LEU A N 1
ATOM 1481 C CA . LEU A 1 186 ? 9.146 -3.086 1.635 1.00 92.56 186 LEU A CA 1
ATOM 1482 C C . LEU A 1 186 ? 8.853 -1.845 0.795 1.00 92.56 186 LEU A C 1
ATOM 1484 O O . LEU A 1 186 ? 9.566 -1.563 -0.167 1.00 92.56 186 LEU A O 1
ATOM 1488 N N . TYR A 1 187 ? 7.808 -1.094 1.150 1.00 89.56 187 TYR A N 1
ATOM 1489 C CA . TYR A 1 187 ? 7.400 0.081 0.390 1.00 89.56 187 TYR A CA 1
ATOM 1490 C C . TYR A 1 187 ? 7.130 1.289 1.301 1.00 89.56 187 TYR A C 1
ATOM 1492 O O . TYR A 1 187 ? 5.977 1.687 1.510 1.00 89.56 187 TYR A O 1
ATOM 1500 N N . PRO A 1 188 ? 8.203 1.900 1.842 1.00 89.25 188 PRO A N 1
ATOM 1501 C CA . PRO A 1 188 ? 8.082 3.042 2.736 1.00 89.25 188 PRO A CA 1
ATOM 1502 C C . PRO A 1 188 ? 7.485 4.252 2.014 1.00 89.25 188 PRO A C 1
ATOM 1504 O O . PRO A 1 188 ? 7.619 4.411 0.800 1.00 89.25 188 PRO A O 1
ATOM 1507 N N . ASN A 1 189 ? 6.859 5.145 2.783 1.00 88.81 189 ASN A N 1
ATOM 1508 C CA . ASN A 1 189 ? 6.216 6.365 2.276 1.00 88.81 189 ASN A CA 1
ATOM 1509 C C . ASN A 1 189 ? 5.100 6.090 1.254 1.00 88.81 189 ASN A C 1
ATOM 1511 O O . ASN A 1 189 ? 4.819 6.903 0.376 1.00 88.81 189 ASN A O 1
ATOM 1515 N N . SER A 1 190 ? 4.427 4.952 1.374 1.00 87.94 190 SER A N 1
ATOM 1516 C CA . SER A 1 190 ? 3.187 4.672 0.658 1.00 87.94 190 SER A CA 1
ATOM 1517 C C . SER A 1 190 ? 2.003 5.161 1.488 1.00 87.94 190 SER A C 1
ATOM 1519 O O . SER A 1 190 ? 1.843 4.773 2.638 1.00 87.94 190 SER A O 1
ATOM 1521 N N . GLY A 1 191 ? 1.165 6.027 0.927 1.00 82.50 191 GLY A N 1
ATOM 1522 C CA . GLY A 1 191 ? 0.032 6.626 1.621 1.00 82.50 191 GLY A CA 1
ATOM 1523 C C . GLY A 1 191 ? -1.023 5.603 2.027 1.00 82.50 191 GLY A C 1
ATOM 1524 O O . GLY A 1 191 ? -1.557 5.699 3.128 1.00 82.50 191 GLY A O 1
ATOM 1525 N N . ILE A 1 192 ? -1.262 4.588 1.190 1.00 85.00 192 ILE A N 1
ATOM 1526 C CA . ILE A 1 192 ? -2.204 3.505 1.507 1.00 85.00 192 ILE A CA 1
ATOM 1527 C C . ILE A 1 192 ? -1.666 2.613 2.638 1.00 85.00 192 ILE A C 1
ATOM 1529 O O . ILE A 1 192 ? -2.384 2.352 3.599 1.00 85.00 192 ILE A O 1
ATOM 1533 N N . ILE A 1 193 ? -0.373 2.262 2.598 1.00 93.31 193 ILE A N 1
ATOM 1534 C CA . ILE A 1 193 ? 0.299 1.480 3.653 1.00 93.31 193 ILE A CA 1
ATOM 1535 C C . ILE A 1 193 ? 0.326 2.269 4.962 1.00 93.31 193 ILE A C 1
ATOM 1537 O O . ILE A 1 193 ? -0.061 1.756 6.007 1.00 93.31 193 ILE A O 1
ATOM 1541 N N . ASN A 1 194 ? 0.728 3.539 4.908 1.00 95.12 194 ASN A N 1
ATOM 1542 C CA . ASN A 1 194 ? 0.794 4.415 6.073 1.00 95.12 194 ASN A CA 1
ATOM 1543 C C . ASN A 1 194 ? -0.590 4.628 6.702 1.00 95.12 194 ASN A C 1
ATOM 1545 O O . ASN A 1 194 ? -0.706 4.673 7.927 1.00 95.12 194 ASN A O 1
ATOM 1549 N N . SER A 1 195 ? -1.638 4.747 5.879 1.00 90.75 195 SER A N 1
ATOM 1550 C CA . SER A 1 195 ? -3.011 4.888 6.368 1.00 90.75 195 SER A CA 1
ATOM 1551 C C . SER A 1 195 ? -3.458 3.626 7.102 1.00 90.75 195 SER A C 1
ATOM 1553 O O . SER A 1 195 ? -3.836 3.686 8.273 1.00 90.75 195 SER A O 1
ATOM 1555 N N . THR A 1 196 ? -3.339 2.464 6.458 1.00 92.94 196 THR A N 1
ATOM 1556 C CA . THR A 1 196 ? -3.710 1.177 7.058 1.00 92.94 196 THR A CA 1
ATOM 1557 C C . THR A 1 196 ? -2.878 0.871 8.307 1.00 92.94 196 THR A C 1
ATOM 1559 O O . THR A 1 196 ? -3.431 0.418 9.307 1.00 92.94 196 THR A O 1
ATOM 1562 N N . SER A 1 197 ? -1.589 1.227 8.320 1.00 97.38 197 SER A N 1
ATOM 1563 C CA . SER A 1 197 ? -0.729 1.141 9.509 1.00 97.38 197 SER A CA 1
ATOM 1564 C C . SER A 1 197 ? -1.289 1.924 10.691 1.00 97.38 197 SER A C 1
ATOM 1566 O O . SER A 1 197 ? -1.368 1.390 11.799 1.00 97.38 197 SER A O 1
ATOM 1568 N N . LEU A 1 198 ? -1.724 3.171 10.482 1.00 96.44 198 LEU A N 1
ATOM 1569 C CA . LEU A 1 198 ? -2.327 3.951 11.561 1.00 96.44 198 LEU A CA 1
ATOM 1570 C C . LEU A 1 198 ? -3.626 3.331 12.066 1.00 96.44 198 LEU A C 1
ATOM 1572 O O . LEU A 1 198 ? -3.778 3.206 13.279 1.00 96.44 198 LEU A O 1
ATOM 1576 N N . LYS A 1 199 ? -4.520 2.897 11.168 1.00 94.69 199 LYS A N 1
ATOM 1577 C CA . LYS A 1 199 ? -5.782 2.241 11.555 1.00 94.69 199 LYS A CA 1
ATOM 1578 C C . LYS A 1 199 ? -5.517 1.021 12.437 1.00 94.69 199 LYS A C 1
ATOM 1580 O O . LYS A 1 199 ? -6.087 0.917 13.520 1.00 94.69 199 LYS A O 1
ATOM 1585 N N . ILE A 1 200 ? -4.588 0.158 12.018 1.00 97.75 200 ILE A N 1
ATOM 1586 C CA . ILE A 1 200 ? -4.201 -1.051 12.756 1.00 97.75 200 ILE A CA 1
ATOM 1587 C C . ILE A 1 200 ? -3.594 -0.701 14.114 1.00 97.75 200 ILE A C 1
ATOM 1589 O O . ILE A 1 200 ? -3.956 -1.307 15.118 1.00 97.75 200 ILE A O 1
ATOM 1593 N N . ARG A 1 201 ? -2.692 0.286 14.187 1.00 97.56 201 ARG A N 1
ATOM 1594 C CA . ARG A 1 201 ? -2.086 0.702 15.464 1.00 97.56 201 ARG A CA 1
ATOM 1595 C C . ARG A 1 201 ? -3.126 1.275 16.427 1.00 97.56 201 ARG A C 1
ATOM 1597 O O . ARG A 1 201 ? -3.048 1.007 17.623 1.00 97.56 201 ARG A O 1
ATOM 1604 N N . CYS A 1 202 ? -4.102 2.028 15.923 1.00 95.75 202 CYS A N 1
ATOM 1605 C CA . CYS A 1 202 ? -5.206 2.544 16.730 1.00 95.75 202 CYS A CA 1
ATOM 1606 C C . CYS A 1 202 ? -6.123 1.418 17.229 1.00 95.75 202 CYS A C 1
ATOM 1608 O O . CYS A 1 202 ? -6.442 1.398 18.417 1.00 95.75 202 CYS A O 1
ATOM 1610 N N . ALA A 1 203 ? -6.470 0.450 16.372 1.00 94.56 203 ALA A N 1
ATOM 1611 C CA . ALA A 1 203 ? -7.239 -0.738 16.761 1.00 94.56 203 ALA A CA 1
ATOM 1612 C C . ALA A 1 203 ? -6.517 -1.572 17.838 1.00 94.56 203 ALA A C 1
ATOM 1614 O O . ALA A 1 203 ? -7.107 -1.909 18.861 1.00 94.56 203 ALA A O 1
ATOM 1615 N N . ASN A 1 204 ? -5.198 -1.745 17.698 1.00 95.62 204 ASN A N 1
ATOM 1616 C CA . ASN A 1 204 ? -4.327 -2.404 18.680 1.00 95.62 204 ASN A CA 1
ATOM 1617 C C . ASN A 1 204 ? -4.118 -1.609 19.990 1.00 95.62 204 ASN A C 1
ATOM 1619 O O . ASN A 1 204 ? -3.350 -2.026 20.859 1.00 95.62 204 ASN A O 1
ATOM 1623 N N . GLY A 1 205 ? -4.748 -0.442 20.156 1.00 94.44 205 GLY A N 1
ATOM 1624 C CA . GLY A 1 205 ? -4.666 0.339 21.390 1.00 94.44 205 GLY A CA 1
ATOM 1625 C C . GLY A 1 205 ? -3.332 1.062 21.604 1.00 94.44 205 GLY A C 1
ATOM 1626 O O . GLY A 1 205 ? -2.964 1.344 22.749 1.00 94.44 205 GLY A O 1
ATOM 1627 N N . ALA A 1 206 ? -2.598 1.386 20.532 1.00 95.38 206 ALA A N 1
ATOM 1628 C CA . ALA A 1 206 ? -1.410 2.227 20.635 1.00 95.38 206 ALA A CA 1
ATOM 1629 C C . ALA A 1 206 ? -1.746 3.579 21.288 1.00 95.38 206 ALA A C 1
ATOM 1631 O O . ALA A 1 206 ? -2.815 4.161 21.090 1.00 95.38 206 ALA A O 1
ATOM 1632 N N . SER A 1 207 ? -0.814 4.104 22.087 1.00 95.25 207 SER A N 1
ATOM 1633 C CA . SER A 1 207 ? -1.061 5.344 22.832 1.00 95.25 207 SER A CA 1
ATOM 1634 C C . SER A 1 207 ? -1.246 6.552 21.895 1.00 95.25 207 SER A C 1
ATOM 1636 O O . SER A 1 207 ? -0.584 6.615 20.855 1.00 95.25 207 SER A O 1
ATOM 1638 N N . PRO A 1 208 ? -2.026 7.584 22.280 1.00 93.50 208 PRO A N 1
ATOM 1639 C CA . PRO A 1 208 ? -2.178 8.796 21.468 1.00 93.50 208 PRO A CA 1
ATOM 1640 C C . PRO A 1 208 ? -0.840 9.450 21.090 1.00 93.50 208 PRO A C 1
ATOM 1642 O O . PRO A 1 208 ? -0.652 9.897 19.963 1.00 93.50 208 PRO A O 1
ATOM 1645 N N . THR A 1 209 ? 0.133 9.440 22.007 1.00 94.69 209 THR A N 1
ATOM 1646 C CA . THR A 1 209 ? 1.490 9.948 21.756 1.00 94.69 209 THR A CA 1
ATOM 1647 C C . THR A 1 209 ? 2.203 9.167 20.653 1.00 94.69 209 THR A C 1
ATOM 1649 O O . THR A 1 209 ? 2.900 9.754 19.823 1.00 94.69 209 THR A O 1
ATOM 1652 N N . GLU A 1 210 ? 2.051 7.844 20.640 1.00 95.44 210 GLU A N 1
ATOM 1653 C CA . GLU A 1 210 ? 2.627 6.986 19.609 1.00 95.44 210 GLU A CA 1
ATOM 1654 C C . GLU A 1 210 ? 1.962 7.217 18.253 1.00 95.44 210 GLU A C 1
ATOM 1656 O O . GLU A 1 210 ? 2.675 7.392 17.263 1.00 95.44 210 GLU A O 1
ATOM 1661 N N . ILE A 1 211 ? 0.629 7.295 18.224 1.00 96.50 211 ILE A N 1
ATOM 1662 C CA . ILE A 1 211 ? -0.151 7.581 17.017 1.00 96.50 211 ILE A CA 1
ATOM 1663 C C . ILE A 1 211 ? 0.237 8.936 16.424 1.00 96.50 211 ILE A C 1
ATOM 1665 O O . ILE A 1 211 ? 0.625 8.995 15.259 1.00 96.50 211 ILE A O 1
ATOM 1669 N N . SER A 1 212 ? 0.258 10.012 17.218 1.00 95.31 212 SER A N 1
ATOM 1670 C CA . SER A 1 212 ? 0.704 11.334 16.752 1.00 95.31 212 SER A CA 1
ATOM 1671 C C . SER A 1 212 ? 2.147 11.320 16.245 1.00 95.31 212 SER A C 1
ATOM 1673 O O . SER A 1 212 ? 2.465 11.954 15.239 1.00 95.31 212 SER A O 1
ATOM 1675 N N . ARG A 1 213 ? 3.048 10.579 16.907 1.00 96.31 213 ARG A N 1
ATOM 1676 C CA . ARG A 1 213 ? 4.436 10.434 16.447 1.00 96.31 213 ARG A CA 1
ATOM 1677 C C . ARG A 1 213 ? 4.502 9.732 15.091 1.00 96.31 213 ARG A C 1
ATOM 1679 O O . ARG A 1 213 ? 5.198 10.227 14.209 1.00 96.31 213 ARG A O 1
ATOM 1686 N N . LYS A 1 214 ? 3.807 8.605 14.922 1.00 96.12 214 LYS A N 1
ATOM 1687 C CA . LYS A 1 214 ? 3.769 7.853 13.659 1.00 96.12 214 LYS A CA 1
ATOM 1688 C C . LYS A 1 214 ? 3.105 8.658 12.542 1.00 96.12 214 LYS A C 1
ATOM 1690 O O . LYS A 1 214 ? 3.666 8.734 11.456 1.00 96.12 214 LYS A O 1
ATOM 1695 N N . TYR A 1 215 ? 1.996 9.341 12.826 1.00 96.12 215 TYR A N 1
ATOM 1696 C CA . TYR A 1 215 ? 1.335 10.236 11.877 1.00 96.12 215 TYR A CA 1
ATOM 1697 C C . TYR A 1 215 ? 2.300 11.303 11.350 1.00 96.12 215 TYR A C 1
ATOM 1699 O O . TYR A 1 215 ? 2.467 11.425 10.140 1.00 96.12 215 TYR A O 1
ATOM 1707 N N . ARG A 1 216 ? 3.017 12.015 12.235 1.00 95.81 216 ARG A N 1
ATOM 1708 C CA . ARG A 1 216 ? 4.026 13.007 11.814 1.00 95.81 216 ARG A CA 1
ATOM 1709 C C . ARG A 1 216 ? 5.138 12.387 10.970 1.00 95.81 216 ARG A C 1
ATOM 1711 O O . ARG A 1 216 ? 5.455 12.930 9.919 1.00 95.81 216 ARG A O 1
ATOM 1718 N N . GLN A 1 217 ? 5.665 11.229 11.378 1.00 96.25 217 GLN A N 1
ATOM 1719 C CA . GLN A 1 217 ? 6.683 10.507 10.604 1.00 96.25 217 GLN A CA 1
ATOM 1720 C C . GLN A 1 217 ? 6.203 10.182 9.183 1.00 96.25 217 GLN A C 1
ATOM 1722 O O . GLN A 1 217 ? 6.949 10.370 8.226 1.00 96.25 217 GLN A O 1
ATOM 1727 N N . PHE A 1 218 ? 4.954 9.738 9.030 1.00 96.25 218 PHE A N 1
ATOM 1728 C CA . PHE A 1 218 ? 4.374 9.450 7.722 1.00 96.25 218 PHE A CA 1
ATOM 1729 C C . PHE A 1 218 ? 4.142 10.714 6.891 1.00 96.25 218 PHE A C 1
ATOM 1731 O O . PHE A 1 218 ? 4.477 10.719 5.708 1.00 96.25 218 PHE A O 1
ATOM 1738 N N . VAL A 1 219 ? 3.637 11.798 7.491 1.00 95.31 219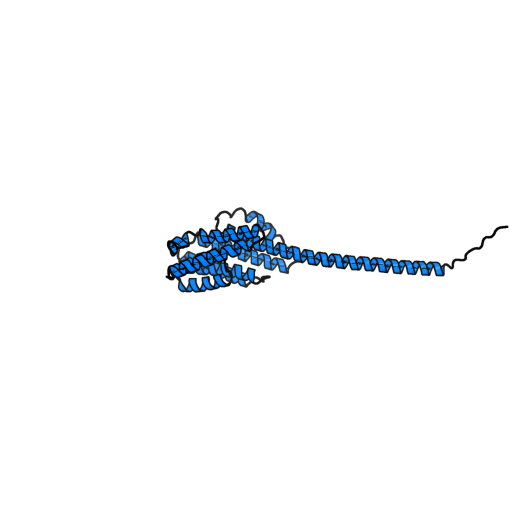 VAL A N 1
ATOM 1739 C CA . VAL A 1 219 ? 3.470 13.088 6.797 1.00 95.31 219 VAL A CA 1
ATOM 1740 C C . VAL A 1 219 ? 4.808 13.625 6.292 1.00 95.31 219 VAL A C 1
ATOM 1742 O O . VAL A 1 219 ? 4.896 14.052 5.140 1.00 95.31 219 VAL A O 1
ATOM 1745 N N . GLU A 1 220 ? 5.842 13.594 7.132 1.00 96.06 220 GLU A N 1
ATOM 1746 C CA . GLU A 1 220 ? 7.195 14.033 6.780 1.00 96.06 220 GLU A CA 1
ATOM 1747 C C . GLU A 1 220 ? 7.793 13.157 5.675 1.00 96.06 220 GLU A C 1
ATOM 1749 O O . GLU A 1 220 ? 8.266 13.681 4.669 1.00 96.06 220 GLU A O 1
ATOM 1754 N N . GLY A 1 221 ? 7.710 11.830 5.810 1.00 94.69 221 GLY A N 1
ATOM 1755 C CA . GLY A 1 221 ? 8.216 10.892 4.807 1.00 94.69 221 GLY A CA 1
ATOM 1756 C C . GLY A 1 221 ? 7.549 11.058 3.438 1.00 94.69 221 GLY A C 1
ATOM 1757 O O . GLY A 1 221 ? 8.231 11.091 2.414 1.00 94.69 221 GLY A O 1
ATOM 1758 N N . LEU A 1 222 ? 6.227 11.250 3.415 1.00 91.25 222 LEU A N 1
ATOM 1759 C CA . LEU A 1 222 ? 5.466 11.528 2.192 1.00 91.25 222 LEU A CA 1
ATOM 1760 C C . LEU A 1 222 ? 5.829 12.888 1.572 1.00 91.25 222 LEU A C 1
ATOM 1762 O O . LEU A 1 222 ? 5.845 13.017 0.351 1.00 91.25 222 LEU A O 1
ATOM 1766 N N . ALA A 1 223 ? 6.119 13.909 2.384 1.00 92.56 223 ALA A N 1
ATOM 1767 C CA . ALA A 1 223 ? 6.565 15.210 1.882 1.00 92.56 223 ALA A CA 1
ATOM 1768 C C . ALA A 1 223 ? 7.963 15.127 1.249 1.00 92.56 223 ALA A C 1
ATOM 1770 O O . ALA A 1 223 ? 8.163 15.633 0.146 1.00 92.56 223 ALA A O 1
ATOM 1771 N N . VAL A 1 224 ? 8.896 14.427 1.903 1.00 92.94 224 VAL A N 1
ATOM 1772 C CA . VAL A 1 224 ? 10.242 14.177 1.366 1.00 92.94 224 VAL A CA 1
ATOM 1773 C C . VAL A 1 224 ? 10.171 13.411 0.044 1.00 92.94 224 VAL A C 1
ATOM 1775 O O . VAL A 1 224 ? 10.896 13.754 -0.891 1.00 92.94 224 VAL A O 1
ATOM 1778 N N . ASP A 1 225 ? 9.281 12.418 -0.073 1.00 86.56 225 ASP A N 1
ATOM 1779 C CA . ASP A 1 225 ? 9.081 11.707 -1.340 1.00 86.56 225 ASP A CA 1
ATOM 1780 C C . ASP A 1 225 ? 8.647 12.670 -2.453 1.00 86.56 225 ASP A C 1
ATOM 1782 O O . ASP A 1 225 ? 9.299 12.707 -3.495 1.00 86.56 225 ASP A O 1
ATOM 1786 N N . VAL A 1 226 ? 7.645 13.529 -2.215 1.00 83.62 226 VAL A N 1
ATOM 1787 C CA . VAL A 1 226 ? 7.205 14.552 -3.187 1.00 83.62 226 VAL A CA 1
ATOM 1788 C C . VAL A 1 226 ? 8.355 15.462 -3.623 1.00 83.62 226 VAL A C 1
ATOM 1790 O O . VAL A 1 226 ? 8.531 15.683 -4.822 1.00 83.62 226 VAL A O 1
ATOM 1793 N N . GLU A 1 227 ? 9.135 15.981 -2.674 1.00 90.25 227 GLU A N 1
ATOM 1794 C CA . GLU A 1 227 ? 10.255 16.895 -2.941 1.00 90.25 227 GLU A CA 1
ATOM 1795 C C . GLU A 1 227 ? 11.405 16.227 -3.708 1.00 90.25 227 GLU A C 1
ATOM 1797 O O . GLU A 1 227 ? 12.126 16.893 -4.452 1.00 90.25 227 GLU A O 1
ATOM 1802 N N . SER A 1 228 ? 11.568 14.909 -3.563 1.00 86.31 228 SER A N 1
ATOM 1803 C CA . SER A 1 228 ? 12.607 14.143 -4.257 1.00 86.31 228 SER A CA 1
ATOM 1804 C C . SER A 1 228 ? 12.307 13.899 -5.743 1.00 86.31 228 SER A C 1
ATOM 1806 O O . SER A 1 228 ? 13.218 13.579 -6.514 1.00 86.31 228 SER A O 1
ATOM 1808 N N . GLN A 1 229 ? 11.051 14.066 -6.174 1.00 78.00 229 GLN A N 1
ATOM 1809 C CA . GLN A 1 229 ? 10.643 13.823 -7.556 1.00 78.00 229 GLN A CA 1
ATOM 1810 C C . GLN A 1 229 ? 10.894 15.048 -8.445 1.00 78.00 229 GLN A C 1
ATOM 1812 O O . GLN A 1 229 ? 10.471 16.161 -8.152 1.00 78.00 229 GLN A O 1
ATOM 1817 N N . THR A 1 230 ? 11.528 14.836 -9.600 1.00 70.94 230 THR A N 1
ATOM 1818 C CA . THR A 1 230 ? 11.840 15.912 -10.563 1.00 70.94 230 THR A CA 1
ATOM 1819 C C . THR A 1 230 ? 10.951 15.892 -11.806 1.00 70.94 230 THR A C 1
ATOM 1821 O O . THR A 1 230 ? 10.703 16.931 -12.417 1.00 70.94 230 THR A O 1
ATOM 1824 N N . ALA A 1 231 ? 10.434 14.722 -12.186 1.00 64.00 231 ALA A N 1
ATOM 1825 C CA . ALA A 1 231 ? 9.511 14.588 -13.306 1.00 64.00 231 ALA A CA 1
ATOM 1826 C C . ALA A 1 231 ? 8.087 14.974 -12.880 1.00 64.00 231 ALA A C 1
ATOM 1828 O O . ALA A 1 231 ? 7.571 14.448 -11.895 1.00 64.00 231 ALA A O 1
ATOM 1829 N N . SER A 1 232 ? 7.416 15.836 -13.654 1.00 60.91 232 SER A N 1
ATOM 1830 C CA . SER A 1 232 ? 6.067 16.333 -13.327 1.00 60.91 232 SER A CA 1
ATOM 1831 C C . SER A 1 232 ? 5.054 15.210 -13.076 1.00 60.91 232 SER A C 1
ATOM 1833 O O . SER A 1 232 ? 4.262 15.318 -12.144 1.00 60.91 232 SER A O 1
ATOM 1835 N N . SER A 1 233 ? 5.100 14.119 -13.844 1.00 54.06 233 SER A N 1
ATOM 1836 C CA . SER A 1 233 ? 4.228 12.954 -13.643 1.00 54.06 233 SER A CA 1
ATOM 1837 C C . SER A 1 233 ? 4.491 12.239 -12.311 1.00 54.06 233 SER A C 1
ATOM 1839 O O . SER A 1 233 ? 3.549 11.805 -11.645 1.00 54.06 233 SER A O 1
ATOM 1841 N N . LYS A 1 234 ? 5.755 12.158 -11.882 1.00 66.62 234 LYS A N 1
ATOM 1842 C CA . LYS A 1 234 ? 6.154 11.556 -10.601 1.00 66.62 234 LYS A CA 1
ATOM 1843 C C . LYS A 1 234 ? 5.771 12.441 -9.419 1.00 66.62 234 LYS A C 1
ATOM 1845 O O . LYS A 1 234 ? 5.238 11.934 -8.439 1.00 66.62 234 LYS A O 1
ATOM 1850 N N . VAL A 1 235 ? 5.928 13.759 -9.551 1.00 67.56 235 VAL A N 1
ATOM 1851 C CA . VAL A 1 235 ? 5.446 14.738 -8.561 1.00 67.56 235 VAL A CA 1
ATOM 1852 C C . VAL A 1 235 ? 3.929 14.630 -8.384 1.00 67.56 235 VAL A C 1
ATOM 1854 O O . VAL A 1 235 ? 3.443 14.617 -7.254 1.00 67.56 235 VAL A O 1
ATOM 1857 N N . SER A 1 236 ? 3.161 14.517 -9.473 1.00 68.06 236 SER A N 1
ATOM 1858 C CA . SER A 1 236 ? 1.707 14.315 -9.396 1.00 68.06 236 SER A CA 1
ATOM 1859 C C . SER A 1 236 ? 1.342 13.013 -8.678 1.00 68.06 236 SER A C 1
ATOM 1861 O O . SER A 1 236 ? 0.472 13.024 -7.810 1.00 68.06 236 SER A O 1
ATOM 1863 N N . SER A 1 237 ? 2.035 11.912 -8.984 1.00 66.06 237 SER A N 1
ATOM 1864 C CA . SER A 1 237 ? 1.839 10.633 -8.293 1.00 66.06 237 SER A CA 1
ATOM 1865 C C . SER A 1 237 ? 2.156 10.715 -6.799 1.00 66.06 237 SER A C 1
ATOM 1867 O O . SER A 1 237 ? 1.381 10.203 -5.994 1.00 66.06 237 SER A O 1
ATOM 1869 N N . ALA A 1 238 ? 3.281 11.322 -6.419 1.00 72.38 238 ALA A N 1
ATOM 1870 C CA . ALA A 1 238 ? 3.686 11.443 -5.022 1.00 72.38 238 ALA A CA 1
ATOM 1871 C C . ALA A 1 238 ? 2.711 12.339 -4.237 1.00 72.38 238 ALA A C 1
ATOM 1873 O O . ALA A 1 238 ? 2.308 12.004 -3.125 1.00 72.38 238 ALA A O 1
ATOM 1874 N N . ASN A 1 239 ? 2.241 13.438 -4.844 1.00 74.81 239 ASN A N 1
ATOM 1875 C CA . ASN A 1 239 ? 1.227 14.300 -4.232 1.00 74.81 239 ASN A CA 1
ATOM 1876 C C . ASN A 1 239 ? -0.098 13.576 -4.018 1.00 74.81 239 ASN A C 1
ATOM 1878 O O . ASN A 1 239 ? -0.725 13.745 -2.977 1.00 74.81 239 ASN A O 1
ATOM 1882 N N . PHE A 1 240 ? -0.529 12.763 -4.980 1.00 73.25 240 PHE A N 1
ATOM 1883 C CA . PHE A 1 240 ? -1.719 11.945 -4.796 1.00 73.25 240 PHE A CA 1
ATOM 1884 C C . PHE A 1 240 ? -1.548 10.944 -3.659 1.00 73.25 240 PHE A C 1
ATOM 1886 O O . PHE A 1 240 ? -2.408 10.870 -2.792 1.00 73.25 240 PHE A O 1
ATOM 1893 N N . ASN A 1 241 ? -0.426 10.225 -3.632 1.00 76.12 241 ASN A N 1
ATOM 1894 C CA . ASN A 1 241 ? -0.113 9.265 -2.580 1.00 76.12 241 ASN A CA 1
ATOM 1895 C C . ASN A 1 241 ? -0.145 9.927 -1.189 1.00 76.12 241 ASN A C 1
ATOM 1897 O O . ASN A 1 241 ? -0.762 9.421 -0.255 1.00 76.12 241 ASN A O 1
ATOM 1901 N N . ARG A 1 242 ? 0.435 11.128 -1.076 1.00 83.94 242 ARG A N 1
ATOM 1902 C CA . ARG A 1 242 ? 0.347 11.965 0.124 1.00 83.94 242 ARG A CA 1
ATOM 1903 C C . ARG A 1 242 ? -1.093 12.356 0.462 1.00 83.94 242 ARG A C 1
ATOM 1905 O O . ARG A 1 242 ? -1.483 12.283 1.623 1.00 83.94 242 ARG A O 1
ATOM 1912 N N . ASN A 1 243 ? -1.873 12.790 -0.524 1.00 77.75 243 ASN A N 1
ATOM 1913 C CA . ASN A 1 243 ? -3.256 13.206 -0.304 1.00 77.75 243 ASN A CA 1
ATOM 1914 C C . ASN A 1 243 ? -4.139 12.035 0.123 1.00 77.75 243 ASN A C 1
ATOM 1916 O O . ASN A 1 243 ? -4.942 12.223 1.022 1.00 77.75 243 ASN A O 1
ATOM 1920 N N . LEU A 1 244 ? -3.933 10.843 -0.440 1.00 77.12 244 LEU A N 1
ATOM 1921 C CA . LEU A 1 244 ? -4.657 9.631 -0.069 1.00 77.12 244 LEU A CA 1
ATOM 1922 C C . LEU A 1 244 ? -4.533 9.333 1.427 1.00 77.12 244 LEU A C 1
ATOM 1924 O O . LEU A 1 244 ? -5.531 9.039 2.068 1.00 77.12 244 LEU A O 1
ATOM 1928 N N . PHE A 1 245 ? -3.336 9.490 1.992 1.00 86.31 245 PHE A N 1
ATOM 1929 C CA . PHE A 1 245 ? -3.123 9.377 3.433 1.00 86.31 245 PHE A CA 1
ATOM 1930 C C . PHE A 1 245 ? -3.815 10.499 4.221 1.00 86.31 245 PHE A C 1
ATOM 1932 O O . PHE A 1 245 ? -4.516 10.241 5.192 1.00 86.31 245 PHE A O 1
ATOM 1939 N N . LEU A 1 246 ? -3.623 11.755 3.807 1.00 84.81 246 LEU A N 1
ATOM 1940 C CA . LEU A 1 246 ? -4.130 12.922 4.541 1.00 84.81 246 LEU A CA 1
ATOM 1941 C C . LEU A 1 246 ? -5.654 13.069 4.502 1.00 84.81 246 LEU A C 1
ATOM 1943 O O . LEU A 1 246 ? -6.212 13.762 5.348 1.00 84.81 246 LEU A O 1
ATOM 1947 N N . SER A 1 247 ? -6.309 12.487 3.499 1.00 76.50 247 SER A N 1
ATOM 1948 C CA . SER A 1 247 ? -7.754 12.571 3.308 1.00 76.50 247 SER A CA 1
ATOM 1949 C C . SER A 1 247 ? -8.487 11.273 3.621 1.00 76.50 247 SER A C 1
ATOM 1951 O O . SER A 1 247 ? -9.673 11.199 3.315 1.00 76.50 247 SER A O 1
ATOM 1953 N N . ASP A 1 248 ? -7.815 10.251 4.159 1.00 78.75 248 ASP A N 1
ATOM 1954 C CA . ASP A 1 248 ? -8.467 8.983 4.487 1.00 78.75 248 ASP A CA 1
ATOM 1955 C C . ASP A 1 248 ? -9.421 9.175 5.683 1.00 78.75 248 ASP A C 1
ATOM 1957 O O . ASP A 1 248 ? -8.963 9.381 6.814 1.00 78.75 248 ASP A O 1
ATOM 1961 N N . PRO A 1 249 ? -10.748 9.108 5.466 1.00 76.00 249 PRO A N 1
ATOM 1962 C CA . PRO A 1 249 ? -11.721 9.372 6.518 1.00 76.00 249 PRO A CA 1
ATOM 1963 C C . PRO A 1 249 ? -11.757 8.267 7.580 1.00 76.00 249 PRO A C 1
ATOM 1965 O O . PRO A 1 249 ? -12.249 8.499 8.683 1.00 76.00 249 PRO A O 1
ATOM 1968 N N . GLU A 1 250 ? -11.256 7.066 7.282 1.00 78.94 250 GLU A N 1
ATOM 1969 C CA . GLU A 1 250 ? -11.232 5.969 8.248 1.00 78.94 250 GLU A CA 1
ATOM 1970 C C . GLU A 1 250 ? -10.173 6.187 9.330 1.00 78.94 250 GLU A C 1
ATOM 1972 O O . GLU A 1 250 ? -10.324 5.665 10.432 1.00 78.94 250 GLU A O 1
ATOM 1977 N N . ILE A 1 251 ? -9.130 6.986 9.075 1.00 81.81 251 ILE A N 1
ATOM 1978 C CA . ILE A 1 251 ? -8.138 7.304 10.111 1.00 81.81 251 ILE A CA 1
ATOM 1979 C C . ILE A 1 251 ? -8.826 7.974 11.306 1.00 81.81 251 ILE A C 1
ATOM 1981 O O . ILE A 1 251 ? -8.596 7.566 12.441 1.00 81.81 251 ILE A O 1
ATOM 1985 N N . GLU A 1 252 ? -9.708 8.951 11.077 1.00 83.00 252 GLU A N 1
ATOM 1986 C CA . GLU A 1 252 ? -10.453 9.602 12.164 1.00 83.00 252 GLU A CA 1
ATOM 1987 C C . GLU A 1 252 ? -11.444 8.638 12.836 1.00 83.00 252 GLU A C 1
ATOM 1989 O O . GLU A 1 252 ? -11.639 8.706 14.048 1.00 83.00 252 GLU A O 1
ATOM 1994 N N . GLN A 1 253 ? -12.030 7.699 12.087 1.00 82.12 253 GLN A N 1
ATOM 1995 C CA . GLN A 1 253 ? -12.932 6.689 12.653 1.00 82.12 253 GLN A CA 1
ATOM 1996 C C . GLN A 1 253 ? -12.212 5.755 13.636 1.00 82.12 253 GLN A C 1
ATOM 1998 O O . GLN A 1 253 ? -12.756 5.462 14.698 1.00 82.12 253 GLN A O 1
ATOM 2003 N N . TYR A 1 254 ? -10.995 5.312 13.304 1.00 86.50 254 TYR A N 1
ATOM 2004 C CA . TYR A 1 254 ? -10.208 4.411 14.153 1.00 86.50 254 TYR A CA 1
ATOM 2005 C C . TYR A 1 254 ? -9.454 5.145 15.264 1.00 86.50 254 TYR A C 1
ATOM 2007 O O . TYR A 1 254 ? -9.388 4.671 16.396 1.00 86.50 254 TYR A O 1
ATOM 2015 N N . CYS A 1 255 ? -8.853 6.288 14.950 1.00 89.94 255 CYS A N 1
ATOM 2016 C CA . CYS A 1 255 ? -7.921 6.974 15.841 1.00 89.94 255 CYS A CA 1
ATOM 2017 C C . CYS A 1 255 ? -8.543 8.160 16.588 1.00 89.94 255 CYS A C 1
ATOM 2019 O O . CYS A 1 255 ? -7.926 8.692 17.513 1.00 89.94 255 CYS A O 1
ATOM 2021 N N . GLY A 1 256 ? -9.736 8.609 16.189 1.00 88.50 256 GLY A N 1
ATOM 2022 C CA . GLY A 1 256 ? -10.271 9.905 16.593 1.00 88.50 256 GLY A CA 1
ATOM 2023 C C . GLY A 1 256 ? -9.438 11.069 16.045 1.00 88.50 256 GLY A C 1
ATOM 2024 O O . GLY A 1 256 ? -8.667 10.932 15.093 1.00 88.50 256 GLY A O 1
ATOM 2025 N N . ALA A 1 257 ? -9.576 12.241 16.669 1.00 86.75 257 ALA A N 1
ATOM 2026 C CA . ALA A 1 257 ? -8.780 13.411 16.313 1.00 86.75 257 ALA A CA 1
ATOM 2027 C C . ALA A 1 257 ? -7.303 13.208 16.701 1.00 86.75 257 ALA A C 1
ATOM 2029 O O . ALA A 1 257 ? -6.967 13.117 17.883 1.00 86.75 257 ALA A O 1
ATOM 2030 N N . ILE A 1 258 ? -6.415 13.185 15.704 1.00 85.56 258 ILE A N 1
ATOM 2031 C CA . ILE A 1 258 ? -4.964 13.084 15.903 1.00 85.56 258 ILE A CA 1
ATOM 2032 C C . IL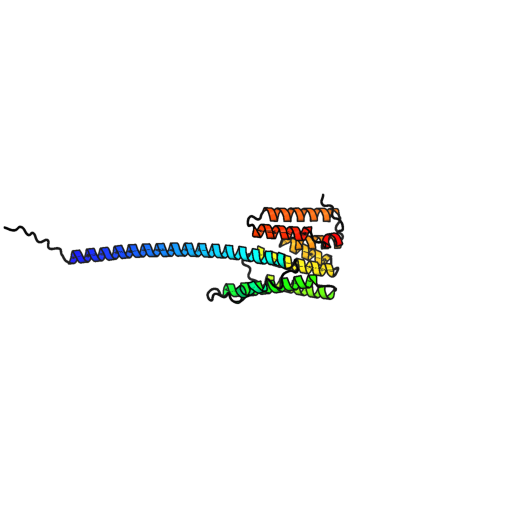E A 1 258 ? -4.382 14.485 16.116 1.00 85.56 258 ILE A C 1
ATOM 2034 O O . ILE A 1 258 ? -4.602 15.386 15.304 1.00 85.56 258 ILE A O 1
ATOM 2038 N N . ASP A 1 259 ? -3.597 14.678 17.181 1.00 80.81 259 ASP A N 1
ATOM 2039 C CA . ASP A 1 259 ? -2.845 15.923 17.359 1.00 80.81 259 ASP A CA 1
ATOM 2040 C C . ASP A 1 259 ? -1.694 15.974 16.349 1.00 80.81 259 ASP A C 1
ATOM 2042 O O . ASP A 1 259 ? -0.756 15.170 16.409 1.00 80.81 259 ASP A O 1
ATOM 2046 N N . SER A 1 260 ? -1.805 16.906 15.402 1.00 69.00 260 SER A N 1
ATOM 2047 C CA . SER A 1 260 ? -0.853 17.116 14.315 1.00 69.00 260 SER A CA 1
ATOM 2048 C C . SER A 1 260 ? 0.148 18.242 14.595 1.00 69.00 260 SER A C 1
ATOM 2050 O O . SER A 1 260 ? 0.901 18.598 13.686 1.00 69.00 260 SER A O 1
ATOM 2052 N N . LYS A 1 261 ? 0.105 18.864 15.783 1.00 56.81 261 LYS A N 1
ATOM 2053 C CA . LYS A 1 261 ? 1.020 19.948 16.170 1.00 56.81 261 LYS A CA 1
ATOM 2054 C C . LYS A 1 261 ? 2.387 19.442 16.631 1.00 56.81 261 LYS A C 1
ATOM 2056 O O . LYS A 1 261 ? 2.532 18.242 16.977 1.00 56.81 261 LYS A O 1
#

Organism: NCBI:txid1509367

Foldseek 3Di:
DDDDPDDPDPVVVVVVVVVVVVVVVVVVVVVVVVVVVVVVVVVVVVVVVVVVVVVVVVVVLVVLVLVVPLPPVPDPPPVVVPVVCLVPVDPPVCPVVNVLSVLVVVLSVLLSVLSVLVVVDDDLVSLVVSLVSLVVSLVSLVPHPDPDQLVSLQSNLSSLLSNLQSCVVNVVLVSSQVSLVSSCVSDPLQLSSLQSNLLSCLSVVPDLVVSLVSLQVSLVSLVVQLVPDDDPSSNVSSVSRNVSNVVVPVSCVRNNDRPND

Sequence (261 aa):
MSREKQIEISWSAVLWILAGLFLIVGMLSFRQLDKSVRDLEEKRESLESQVAALSYERDQMVSSQILLLANSGALADQLEVQMPLLENGCIPDYRIRCGFWKELTSLYLKLRDTIEGRITAASLDDFEELESEYNEVLSLSESIAWRGEGEKDRWRGIALEGIAYARLRQENDDAALSMIEEAEALYPNSGIINSTSLKIRCANGASPTEISRKYRQFVEGLAVDVESQTASSKVSSANFNRNLFLSDPEIEQYCGAIDSK

=== Feature glossary ===
Annotated list of the representations used here:

Nearest PDB structures. The Foldseek neighbor list gives the closest experimentally determined structures in the PDB, ranked by structural alignment. TM-score near 1 means near-identical fold; near 0.3 means only rough topology match. This is how one finds what a novel AlphaFold prediction most resembles in the solved-structure universe.

Foldseek 3Di. Foldseek's 3Di representation compresses backbone geometry into a per-residue letter drawn from a learned twenty-state alphabet. It captures the tertiary interaction pattern around each residue — which residues are packed against it in space, regardless of where they are in sequence.

Radius of gyration, Cα contacts, bounding box. Radius of gyration (Rg) is the root-mean-square distance of Cα atoms from their centroid — a single number for overall size and compactness. A globular domain of N residues has Rg ≈ 2.2·N^0.38 Å; an extended or disordered chain has a much larger Rg. The Cα contact count is the number of residue pairs whose Cα atoms are within 8 Å and are more than four positions apart in sequence — a standard proxy for tertiary packing density. The bounding box is the smallest axis-aligned box enclosing all Cα atoms.

InterPro / GO / CATH / organism. The annotation block draws on four external resources. InterPro: which protein families and domains the sequence belongs to. GO: standardized terms for what the protein does, what process it participates in, and wh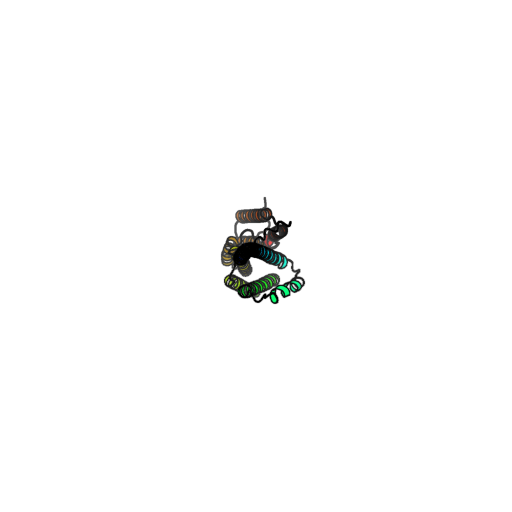ere in the cell it acts. CATH: which structural fold it has in the CATH hierarchy. Organism: the species of origin.

mmCIF coordinates. The mmCIF block holds the 3D Cartesian coordinates of each backbone atom (N, Cα, C, O) in ångströms. mmCIF is the PDB's canonical archive format — a tagged-loop text representation of the atomic model.

pLDDT. pLDDT is the predicted lDDT-Cα score: AlphaFold's confidence that the local environment of each residue (all inter-atomic distances within 15 Å) is correctly placed. It is a per-residue number between 0 and 100, with higher meaning more reliable.

Backbone torsions (φ/ψ). φ (phi) and ψ (psi) are the two rotatable backbone dihedrals per residue: φ is the C(i-1)–N–Cα–C torsion, ψ is the N–Cα–C–N(i+1) torsion, both in degrees on (−180°, 180°]. α-helical residues cluster near (−60°, −45°); β-strand residues near (−120°, +130°). A Ramachandran plot is simply a scatter of (φ, ψ) for every residue.

B-factor. For experimental (PDB) structures, the B-factor (temperature factor) quantifies the positional spread of each atom in the crystal — a combination of thermal vibration and static disorder — in units of Å². High B-factors mark flexible loops or poorly resolved regions; low B-factors mark the rigid, well-ordered core.

Secondary structure (3-state, P-SEA). SS3 is a coarse helix/strand/coil call (letters a/b/c) made by the P-SEA algorithm from inter-Cα distances and dihedrals. It is less detailed than DSSP but needs only Cα positions.

Predicted aligned error. Predicted aligned error is AlphaFold's pairwise confidence. Unlike pLDDT (per-residue), PAE is per-residue-pair and captures whether two parts of the structure are correctly placed relative to each other. Units are ångströms of expected positional error.

Solvent-accessible surface area. Solvent-accessible surface area (SASA) is the area in Å² traced out by the centre of a 1.4 Å probe sphere (a water molecule) rolled over the protein's van der Waals surface (Shrake–Rupley / Lee–Richards construction). Buried residues have near-zero SASA; fully exposed residues can exceed 200 Å². The total SASA scales roughly with the number of surface residues.

Secondary structure (8-state, DSSP). The SS8 string is DSSP's per-residue secondary-structure call. α-helix (H) means an i→i+4 H-bond ladder; β-strand (E) means the residue participates in a β-sheet; 3₁₀ (G) and π (I) are tighter and wider helices; T/S are turns/bends; '-' is loop.

Rendered structure images. Structure images are PyMOL renders from six orthogonal camera directions. Cartoon representation draws helices as coils and strands as arrows; sticks shows the backbone as bonds; surface shows the solvent-excluded envelope. Rainbow coloring maps sequence position to hue (blue→red, N→C); chain coloring assigns a distinct color per polypeptide.

Sequence. The amino-acid sequence is the protein's primary structure: the linear order of residues from the N-terminus to the C-terminus, written in one-letter code. Everything else here — the 3D coordinates, the secondary structure, the domain annotations — is ultimately a consequence of this string.

Contact-map, Ramachandran, and PAE plots. Three diagnostic plots accompany the record. The Cα contact map visualizes the tertiary structure as a 2D adjacency matrix (8 Å cutoff, sequence-local contacts suppressed). The Ramachandran plot shows the distribution of backbone (φ, ψ) torsions, with points in the α and β basins reflecting secondary structure content. The PAE plot shows AlphaFold's inter-residue confidence as a color matrix.